Protein AF-0000000081335370 (afdb_homodimer)

InterPro domains:
  IPR022548 Domain of unknown function DUF2846 [PF11008] (16-97)

pLDDT: mean 95.02, std 6.57, range [63.12, 98.94]

Sequence (260 aa):
MQADVASYSLPKAAVADKGLVYVVRPSNVGMLVRFNVFLDDKEANSEMGYNRGNQYIYFFVTPGKHVISSKAENWADMPIDVKAGQVVYLKQEVEMGFAVARNSLKMLSDLEGRYLVKDASLGTIAKESKMQADVASYSLPKAAVADKGLVYVVRPSNVGMLVRFNVFLDDKEANSEMGYNRGNQYIYFFVTPGKHVISSKAENWADMPIDVKAGQVVYLKQEVEMGFAVARNSLKMLSDLEGRYLVKDASLGTIAKESK

Organism: NCBI:txid2813360

Secondary structure (DSSP, 8-state):
-HHHHTT---SS---TTSEEEEEEE---TTTT--EEEEESS-SGGGEEEEE-TTEEEEEEE-SEEEEEEEESSSEEEEEEEE-TT-EEEEEEEEEE----EEEEEEEE-HHHHHHHHHTSEE-EES-S--/-HHHHTT---SS---TTSEEEEEEE---TTTT--EEEEESS-SGGGEEEEE-TTEEEEEEE-SEEEEEEEESSSEEEEEEEE-TT-EEEEEEEEEE----EEEEEEEE-HHHHHHHHHTSEE-EES-S--

Solvent-accessible surface area (backbone atoms only — not comparable to full-atom values): 13621 Å² total; per-residue (Å²): 98,70,79,72,38,69,85,59,73,67,94,69,74,64,43,75,77,23,14,29,39,36,43,31,22,84,39,68,74,64,40,82,51,61,38,36,33,20,53,68,45,90,48,79,88,26,44,35,29,33,23,34,38,34,9,25,39,57,34,44,41,72,54,41,79,47,34,43,34,38,36,47,78,39,79,21,76,41,79,46,75,38,47,55,40,34,75,44,30,36,36,47,42,80,44,76,42,73,61,37,50,33,45,43,69,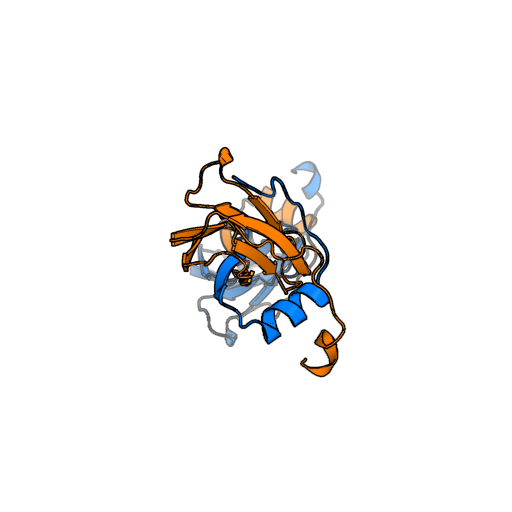41,84,43,52,71,70,60,31,51,41,54,53,70,75,31,43,80,37,48,63,69,35,51,60,128,99,67,80,74,37,69,84,60,72,66,96,68,74,64,43,74,79,23,14,28,38,37,43,31,22,83,39,67,74,63,40,81,50,60,37,36,32,20,52,68,46,91,48,80,87,26,44,34,29,32,23,34,37,33,10,24,38,57,34,44,40,73,53,42,79,47,35,43,33,38,36,46,78,38,79,20,76,40,79,47,75,38,46,54,40,34,76,45,30,34,35,47,42,80,42,76,41,72,59,38,49,34,44,42,68,41,85,43,53,70,71,59,30,51,41,53,53,69,77,30,42,81,36,47,66,70,36,51,60,128

Structure (mmCIF, N/CA/C/O backbone):
data_AF-0000000081335370-model_v1
#
loop_
_entity.id
_entity.type
_entity.pdbx_description
1 polymer 'DUF2846 domain-containing protein'
#
loop_
_atom_site.group_PDB
_atom_site.id
_atom_site.type_symbol
_atom_site.label_atom_id
_atom_site.label_alt_id
_atom_site.label_comp_id
_atom_site.label_asym_id
_atom_site.label_entity_id
_atom_site.label_seq_id
_atom_site.pdbx_PDB_ins_code
_atom_site.Cartn_x
_atom_site.Cartn_y
_atom_site.Cartn_z
_atom_site.occupancy
_atom_site.B_iso_or_equiv
_atom_site.auth_seq_id
_atom_site.auth_comp_id
_atom_site.auth_asym_id
_atom_site.auth_atom_id
_atom_site.pdbx_PDB_model_num
ATOM 1 N N . MET A 1 1 ? 17.281 29.859 -0.853 1 87.62 1 MET A N 1
ATOM 2 C CA . MET A 1 1 ? 16.172 29.969 0.089 1 87.62 1 MET A CA 1
ATOM 3 C C . MET A 1 1 ? 16.062 31.406 0.623 1 87.62 1 MET A C 1
ATOM 5 O O . MET A 1 1 ? 14.977 31.984 0.605 1 87.62 1 MET A O 1
ATOM 9 N N . GLN A 1 2 ? 17.297 31.875 1.039 1 88.19 2 GLN A N 1
ATOM 10 C CA . GLN A 1 2 ? 17.219 33.219 1.593 1 88.19 2 GLN A CA 1
ATOM 11 C C . GLN A 1 2 ? 16.734 34.219 0.547 1 88.19 2 GLN A C 1
ATOM 13 O O . GLN A 1 2 ? 15.844 35.031 0.823 1 88.19 2 GLN A O 1
ATOM 18 N N . ALA A 1 3 ? 17.266 34.125 -0.635 1 90.62 3 ALA A N 1
ATOM 19 C CA . ALA A 1 3 ? 16.859 35.031 -1.716 1 90.62 3 ALA A CA 1
ATOM 20 C C . ALA A 1 3 ? 15.398 34.812 -2.092 1 90.62 3 ALA A C 1
ATOM 22 O O . ALA A 1 3 ? 14.688 35.75 -2.451 1 90.62 3 ALA A O 1
ATOM 23 N N . ASP A 1 4 ? 14.938 33.531 -1.956 1 89.25 4 ASP A N 1
ATOM 24 C CA . ASP A 1 4 ? 13.586 33.156 -2.363 1 89.25 4 ASP A CA 1
ATOM 25 C C . ASP A 1 4 ? 12.547 33.75 -1.415 1 89.25 4 ASP A C 1
ATOM 27 O O . ASP A 1 4 ? 11.43 34.062 -1.831 1 89.25 4 ASP A O 1
ATOM 31 N N . VAL A 1 5 ? 12.984 33.969 -0.165 1 93.12 5 VAL A N 1
ATOM 32 C CA . VAL A 1 5 ? 11.945 34.344 0.79 1 93.12 5 VAL A CA 1
ATOM 33 C C . VAL A 1 5 ? 12.133 35.812 1.193 1 93.12 5 VAL A C 1
ATOM 35 O O . VAL A 1 5 ? 11.367 36.344 2.01 1 93.12 5 VAL A O 1
ATOM 38 N N . ALA A 1 6 ? 13.086 36.562 0.65 1 91.69 6 ALA A N 1
ATOM 39 C CA . ALA A 1 6 ? 13.414 37.938 1.052 1 91.69 6 ALA A CA 1
ATOM 40 C C . ALA A 1 6 ? 12.211 38.875 0.903 1 91.69 6 ALA A C 1
ATOM 42 O O . ALA A 1 6 ? 11.969 39.719 1.76 1 91.69 6 ALA A O 1
ATOM 43 N N . SER A 1 7 ? 11.469 38.719 -0.112 1 92.44 7 SER A N 1
ATOM 44 C CA . SER A 1 7 ? 10.32 39.594 -0.342 1 92.44 7 SER A CA 1
ATOM 45 C C . SER A 1 7 ? 9.008 38.844 -0.1 1 92.44 7 SER A C 1
ATOM 47 O O . SER A 1 7 ? 7.934 39.375 -0.411 1 92.44 7 SER A O 1
ATOM 49 N N . TYR A 1 8 ? 9.164 37.688 0.424 1 94.94 8 TYR A N 1
ATOM 50 C CA . TYR A 1 8 ? 7.969 36.875 0.621 1 94.94 8 TYR A CA 1
ATOM 51 C C . TYR A 1 8 ? 7.285 37.219 1.938 1 94.94 8 TYR A C 1
ATOM 53 O O . TYR A 1 8 ? 7.941 37.344 2.975 1 94.94 8 TYR A O 1
ATOM 61 N N . SER A 1 9 ? 5.914 37.5 1.851 1 95.44 9 SER A N 1
ATOM 62 C CA . SER A 1 9 ? 5.082 37.656 3.035 1 95.44 9 SER A CA 1
ATOM 63 C C . SER A 1 9 ? 4.188 36.469 3.268 1 95.44 9 SER A C 1
ATOM 65 O O . SER A 1 9 ? 3.539 35.969 2.338 1 95.44 9 SER A O 1
ATOM 67 N N . LEU A 1 10 ? 4.168 36.031 4.43 1 97.5 10 LEU A N 1
ATOM 68 C CA . LEU A 1 10 ? 3.316 34.906 4.766 1 97.5 10 LEU A CA 1
ATOM 69 C C . LEU A 1 10 ? 1.854 35.219 4.473 1 97.5 10 LEU A C 1
ATOM 71 O O . LEU A 1 10 ? 1.417 36.375 4.617 1 97.5 10 LEU A O 1
ATOM 75 N N . PRO A 1 11 ? 1.131 34.125 4.086 1 97.31 11 PRO A N 1
ATOM 76 C CA . PRO A 1 11 ? -0.29 34.344 3.811 1 97.31 11 PRO A CA 1
ATOM 77 C C . PRO A 1 11 ? -1.048 34.906 5.016 1 97.31 11 PRO A C 1
ATOM 79 O O . PRO A 1 11 ? -1.999 35.688 4.852 1 97.31 11 PRO A O 1
ATOM 82 N N . LYS A 1 12 ? -0.683 34.5 6.129 1 97.75 12 LYS A N 1
ATOM 83 C CA . LYS A 1 12 ? -1.19 35.031 7.391 1 97.75 12 LYS A CA 1
ATOM 84 C C . LYS A 1 12 ? -0.063 35.625 8.227 1 97.75 12 LYS A C 1
ATOM 86 O O . LYS A 1 12 ? 0.969 35 8.438 1 97.75 12 LYS A O 1
ATOM 91 N N . ALA A 1 13 ? -0.29 36.812 8.727 1 97.06 13 ALA A N 1
ATOM 92 C CA . ALA A 1 13 ? 0.734 37.5 9.5 1 97.06 13 ALA A CA 1
ATOM 93 C C . ALA A 1 13 ? 0.573 37.219 10.992 1 97.06 13 ALA A C 1
ATOM 95 O O . ALA A 1 13 ? -0.541 37 11.477 1 97.06 13 ALA A O 1
ATOM 96 N N . ALA A 1 14 ? 1.714 37.25 11.633 1 97.12 14 ALA A N 1
ATOM 97 C CA . ALA A 1 14 ? 1.681 37.156 13.086 1 97.12 14 ALA A CA 1
ATOM 98 C C . ALA A 1 14 ? 0.903 38.312 13.695 1 97.12 14 ALA A C 1
ATOM 100 O O . ALA A 1 14 ? 0.821 39.406 13.094 1 97.12 14 ALA A O 1
ATOM 101 N N . VAL A 1 15 ? 0.33 38.062 14.828 1 96.06 15 VAL A N 1
ATOM 102 C CA . VAL A 1 15 ? -0.321 39.125 15.594 1 96.06 15 VAL A CA 1
ATOM 103 C C . VAL A 1 15 ? 0.326 39.219 16.969 1 96.06 15 VAL A C 1
ATOM 105 O O . VAL A 1 15 ? 0.891 38.25 17.484 1 96.06 15 VAL A O 1
ATOM 108 N N . ALA A 1 16 ? 0.175 40.344 17.578 1 96.38 16 ALA A N 1
ATOM 109 C CA . ALA A 1 16 ? 0.978 40.688 18.75 1 96.38 16 ALA A CA 1
ATOM 110 C C . ALA A 1 16 ? 0.62 39.844 19.953 1 96.38 16 ALA A C 1
ATOM 112 O O . ALA A 1 16 ? 1.473 39.562 20.797 1 96.38 16 ALA A O 1
ATOM 113 N N . ASP A 1 17 ? -0.54 39.375 20.031 1 97.25 17 ASP A N 1
ATOM 114 C CA . ASP A 1 17 ? -0.974 38.812 21.297 1 97.25 17 ASP A CA 1
ATOM 115 C C . ASP A 1 17 ? -1.198 37.281 21.172 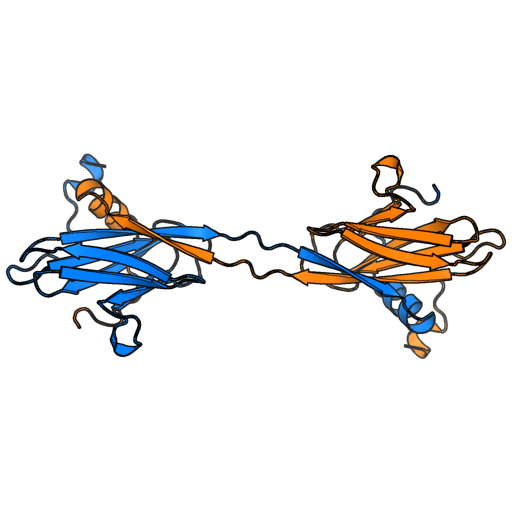1 97.25 17 ASP A C 1
ATOM 117 O O . ASP A 1 17 ? -1.712 36.656 22.094 1 97.25 17 ASP A O 1
ATOM 121 N N . LYS A 1 18 ? -0.776 36.75 20 1 98.31 18 LYS A N 1
ATOM 122 C CA . LYS A 1 18 ? -0.964 35.312 19.781 1 98.31 18 LYS A CA 1
ATOM 123 C C . LYS A 1 18 ? 0.26 34.719 19.109 1 98.31 18 LYS A C 1
ATOM 125 O O . LYS A 1 18 ? 1.068 35.406 18.5 1 98.31 18 LYS A O 1
ATOM 130 N N . GLY A 1 19 ? 0.394 33.406 19.328 1 98.56 19 GLY A N 1
ATOM 131 C CA . GLY A 1 19 ? 1.273 32.656 18.453 1 98.56 19 GLY A CA 1
ATOM 132 C C . GLY A 1 19 ? 0.618 32.219 17.156 1 98.56 19 GLY A C 1
ATOM 133 O O . GLY A 1 19 ? -0.604 32.094 17.094 1 98.56 19 GLY A O 1
ATOM 134 N N . LEU A 1 20 ? 1.401 32.094 16.156 1 98.81 20 LEU A N 1
ATOM 135 C CA . LEU A 1 20 ? 0.94 31.641 14.852 1 98.81 20 LEU A CA 1
ATOM 136 C C . LEU A 1 20 ? 1.675 30.375 14.422 1 98.81 20 LEU A C 1
ATOM 138 O O . LEU A 1 20 ? 2.906 30.344 14.438 1 98.81 20 LEU A O 1
ATOM 142 N N . VAL A 1 21 ? 0.913 29.297 14.125 1 98.88 21 VAL A N 1
ATOM 143 C CA . VAL A 1 21 ? 1.507 28.016 13.734 1 98.88 21 VAL A CA 1
ATOM 144 C C . VAL A 1 21 ? 1.203 27.734 12.258 1 98.88 21 VAL A C 1
ATOM 146 O O . VAL A 1 21 ? 0.047 27.797 11.836 1 98.88 21 VAL A O 1
ATOM 149 N N . TYR A 1 22 ? 2.178 27.516 11.508 1 98.94 22 TYR A N 1
ATOM 150 C CA . TYR A 1 22 ? 2.078 26.953 10.172 1 98.94 22 TYR A CA 1
ATOM 151 C C . TYR A 1 22 ? 2.443 25.469 10.18 1 98.94 22 TYR A C 1
ATOM 153 O O . TYR A 1 22 ? 3.477 25.078 10.734 1 98.94 22 TYR A O 1
ATOM 161 N N . VAL A 1 23 ? 1.617 24.641 9.625 1 98.94 23 VAL A N 1
ATOM 162 C CA . VAL A 1 23 ? 1.917 23.234 9.383 1 98.94 23 VAL A CA 1
ATOM 163 C C . VAL A 1 23 ? 1.95 22.953 7.883 1 98.94 23 VAL A C 1
ATOM 165 O O . VAL A 1 23 ? 0.955 23.172 7.188 1 98.94 23 VAL A O 1
ATOM 168 N N . VAL A 1 24 ? 3.096 22.531 7.402 1 98.75 24 VAL A N 1
ATOM 169 C CA . VAL A 1 24 ? 3.264 22.359 5.965 1 98.75 24 VAL A CA 1
ATOM 170 C C . VAL A 1 24 ? 3.598 20.891 5.664 1 98.75 24 VAL A C 1
ATOM 172 O O . VAL A 1 24 ? 4.348 20.266 6.406 1 98.75 24 VAL A O 1
ATOM 175 N N . ARG A 1 25 ? 3.08 20.297 4.66 1 97.88 25 ARG A N 1
ATOM 176 C CA . ARG A 1 25 ? 3.387 18.984 4.098 1 97.88 25 ARG A CA 1
ATOM 177 C C . ARG A 1 25 ? 4.016 19.109 2.715 1 97.88 25 ARG A C 1
ATOM 179 O O . ARG A 1 25 ? 3.314 19.094 1.702 1 97.88 25 ARG A O 1
ATOM 186 N N . PRO A 1 26 ? 5.301 19.125 2.74 1 95.88 26 PRO A N 1
ATOM 187 C CA . PRO A 1 26 ? 5.969 19.422 1.469 1 95.88 26 PRO A CA 1
ATOM 188 C C . PRO A 1 26 ? 6.281 18.156 0.669 1 95.88 26 PRO A C 1
ATOM 190 O O . PRO A 1 26 ? 7.445 17.891 0.366 1 95.88 26 PRO A O 1
ATOM 193 N N . SER A 1 27 ? 5.348 17.281 0.42 1 90.38 27 SER A N 1
ATOM 194 C CA . SER A 1 27 ? 5.586 16.062 -0.343 1 90.38 27 SER A CA 1
ATOM 195 C C . SER A 1 27 ? 4.41 15.742 -1.267 1 90.38 27 SER A C 1
ATOM 197 O O . SER A 1 27 ? 3.252 15.938 -0.892 1 90.38 27 SER A O 1
ATOM 199 N N . ASN A 1 28 ? 4.77 15.227 -2.395 1 87.88 28 ASN A N 1
ATOM 200 C CA . ASN A 1 28 ? 3.74 14.781 -3.332 1 87.88 28 ASN A CA 1
ATOM 201 C C . ASN A 1 28 ? 3.373 13.32 -3.107 1 87.88 28 ASN A C 1
ATOM 203 O O . ASN A 1 28 ? 2.424 12.812 -3.709 1 87.88 28 ASN A O 1
ATOM 207 N N . VAL A 1 29 ? 4.16 12.688 -2.316 1 81.06 29 VAL A N 1
ATOM 208 C CA . VAL A 1 29 ? 3.848 11.289 -2.025 1 81.06 29 VAL A CA 1
ATOM 209 C C . VAL A 1 29 ? 2.494 11.203 -1.324 1 81.06 29 VAL A C 1
ATOM 211 O O . VAL A 1 29 ? 2.242 11.914 -0.35 1 81.06 29 VAL A O 1
ATOM 214 N N . GLY A 1 30 ? 1.635 10.273 -1.901 1 81.81 30 GLY A N 1
ATOM 215 C CA . GLY A 1 30 ? 0.298 10.18 -1.336 1 81.81 30 GLY A CA 1
ATOM 216 C C . GLY A 1 30 ? -0.481 11.477 -1.421 1 81.81 30 GLY A C 1
ATOM 217 O O . GLY A 1 30 ? -1.144 11.875 -0.46 1 81.81 30 GLY A O 1
ATOM 218 N N . MET A 1 31 ? -0.48 12.117 -2.426 1 86.88 31 MET A N 1
ATOM 219 C CA . MET A 1 31 ? -0.976 13.469 -2.676 1 86.88 31 MET A CA 1
ATOM 220 C C . MET A 1 31 ? -2.41 13.625 -2.184 1 86.88 31 MET A C 1
ATOM 222 O O . MET A 1 31 ? -2.785 14.68 -1.667 1 86.88 31 MET A O 1
ATOM 226 N N . LEU A 1 32 ? -3.119 12.641 -2.188 1 86.94 32 LEU A N 1
ATOM 227 C CA . LEU A 1 32 ? -4.539 12.766 -1.881 1 86.94 32 LEU A CA 1
ATOM 228 C C . LEU A 1 32 ? -4.816 12.398 -0.427 1 86.94 32 LEU A C 1
ATOM 230 O O . LEU A 1 32 ? -5.914 12.633 0.079 1 86.94 32 LEU A O 1
ATOM 234 N N . VAL A 1 33 ? -3.885 11.766 0.179 1 88.12 33 VAL A N 1
ATOM 235 C CA . VAL A 1 33 ? -4.062 11.352 1.566 1 88.12 33 VAL A CA 1
ATOM 236 C C . VAL A 1 33 ? -4.074 12.578 2.475 1 88.12 33 VAL A C 1
ATOM 238 O O . VAL A 1 33 ? -3.205 13.445 2.369 1 88.12 33 VAL A O 1
ATOM 241 N N . ARG A 1 34 ? -5.02 12.742 3.367 1 95.5 34 ARG A N 1
ATOM 242 C CA . ARG A 1 34 ? -5.117 13.844 4.316 1 95.5 34 ARG A CA 1
ATOM 243 C C . ARG A 1 34 ? -4.297 13.562 5.57 1 95.5 34 ARG A C 1
ATOM 245 O O . ARG A 1 34 ? -4.332 12.453 6.105 1 95.5 34 ARG A O 1
ATOM 252 N N . PHE A 1 35 ? -3.568 14.461 5.906 1 97.19 35 PHE A N 1
ATOM 253 C CA . PHE A 1 35 ? -3.033 14.5 7.266 1 97.19 35 PHE A CA 1
ATOM 254 C C . PHE A 1 35 ? -3.736 15.57 8.094 1 97.19 35 PHE A C 1
ATOM 256 O O . PHE A 1 35 ? -3.539 16.766 7.871 1 97.19 35 PHE A O 1
ATOM 263 N N . ASN A 1 36 ? -4.555 15.172 9.086 1 98.56 36 ASN A N 1
ATOM 264 C CA . ASN A 1 36 ? -5.32 16.094 9.922 1 98.56 36 ASN A CA 1
ATOM 265 C C . ASN A 1 36 ? -4.477 16.641 11.062 1 98.56 36 ASN A C 1
ATOM 267 O O . ASN A 1 36 ? -3.668 15.922 11.656 1 98.56 36 ASN A O 1
ATOM 271 N N . VAL A 1 37 ? -4.742 17.891 11.391 1 98.88 37 VAL A N 1
ATOM 272 C CA . VAL A 1 37 ? -3.969 18.562 12.43 1 98.88 37 VAL A CA 1
ATOM 273 C C . VAL A 1 37 ? -4.883 18.938 13.594 1 98.88 37 VAL A C 1
ATOM 275 O O . VAL A 1 37 ? -5.941 19.531 13.391 1 98.88 37 VAL A O 1
ATOM 278 N N . PHE A 1 38 ? -4.457 18.609 14.789 1 98.81 38 PHE A N 1
ATOM 279 C CA . PHE A 1 38 ? -5.207 18.875 16.016 1 98.81 38 PHE A CA 1
ATOM 280 C C . PHE A 1 38 ? -4.375 19.688 17 1 98.81 38 PHE A C 1
ATOM 282 O O . PHE A 1 38 ? -3.148 19.562 17.031 1 98.81 38 PHE A O 1
ATOM 289 N N . LEU A 1 39 ? -5.023 20.469 17.797 1 98.81 39 LEU A N 1
ATOM 290 C CA . LEU A 1 39 ? -4.379 21.312 18.797 1 98.81 39 LEU A CA 1
ATOM 291 C C . LEU A 1 39 ? -4.715 20.844 20.219 1 98.81 39 LEU A C 1
ATOM 293 O O . LEU A 1 39 ? -5.887 20.797 20.594 1 98.81 39 LEU A O 1
ATOM 297 N N . ASP A 1 40 ? -3.74 20.453 20.953 1 98.62 40 ASP A N 1
ATOM 298 C CA . ASP A 1 40 ? -3.727 20.188 22.375 1 98.62 40 ASP A CA 1
ATOM 299 C C . ASP A 1 40 ? -4.387 18.844 22.703 1 98.62 40 ASP A C 1
ATOM 301 O O . ASP A 1 40 ? -4.039 18.188 23.688 1 98.62 40 ASP A O 1
ATOM 305 N N . ASP A 1 41 ? -5.355 18.438 21.969 1 97.44 41 ASP A N 1
ATOM 306 C CA . ASP A 1 41 ? -5.91 17.109 22.125 1 97.44 41 ASP A CA 1
ATOM 307 C C . ASP A 1 41 ? -6.359 16.531 20.781 1 97.44 41 ASP A C 1
ATOM 309 O O . ASP A 1 41 ? -6.164 17.172 19.734 1 97.44 41 ASP A O 1
ATOM 313 N N . LYS A 1 42 ? -6.883 15.336 20.734 1 97.12 42 LYS A N 1
ATOM 314 C CA . LYS A 1 42 ? -7.148 14.602 19.5 1 97.12 42 LYS A CA 1
ATOM 315 C C . LYS A 1 42 ? -8.648 14.445 19.266 1 97.12 42 LYS A C 1
ATOM 317 O O . LYS A 1 42 ? -9.078 13.531 18.547 1 97.12 42 LYS A O 1
ATOM 322 N N . GLU A 1 43 ? -9.391 15.391 19.906 1 97.31 43 GLU A N 1
ATOM 323 C CA . GLU A 1 43 ? -10.844 15.383 19.734 1 97.31 43 GLU A CA 1
ATOM 324 C C . GLU A 1 43 ? -11.258 16.125 18.469 1 97.31 43 GLU A C 1
ATOM 326 O O . GLU A 1 43 ? -10.547 17 18 1 97.31 43 GLU A O 1
ATOM 331 N N . ALA A 1 44 ? -12.477 15.805 18 1 95.5 44 ALA A N 1
ATOM 332 C CA . ALA A 1 44 ? -12.969 16.391 16.75 1 95.5 44 ALA A CA 1
ATOM 333 C C . ALA A 1 44 ? -13 17.922 16.844 1 95.5 44 ALA A C 1
ATOM 335 O O . ALA A 1 44 ? -12.641 18.609 15.891 1 95.5 44 ALA A O 1
ATOM 336 N N . ASN A 1 45 ? -13.305 18.391 17.984 1 96.62 45 ASN A N 1
ATOM 337 C CA . ASN A 1 45 ? -13.43 19.828 18.172 1 96.62 45 ASN A CA 1
ATOM 338 C C . ASN A 1 45 ? -12.062 20.5 18.281 1 96.62 45 ASN A C 1
ATOM 340 O O . ASN A 1 45 ? -11.977 21.734 18.312 1 96.62 45 ASN A O 1
ATOM 344 N N . SER A 1 46 ? -11.039 19.703 18.234 1 98.25 46 SER A N 1
ATOM 345 C CA . SER A 1 46 ? -9.688 20.25 18.328 1 98.25 46 SER A CA 1
ATOM 346 C C . SER A 1 46 ? -8.984 20.188 16.969 1 98.25 46 SER A C 1
ATOM 348 O O . SER A 1 46 ? -7.805 20.547 16.875 1 98.25 46 SER A O 1
ATOM 350 N N . GLU A 1 47 ? -9.727 19.781 15.977 1 98.56 47 GLU A N 1
ATOM 351 C CA . GLU A 1 47 ? -9.141 19.766 14.641 1 98.56 47 GLU A CA 1
ATOM 352 C C . GLU A 1 47 ? -9.023 21.188 14.07 1 98.56 47 GLU A C 1
ATOM 354 O O . GLU A 1 47 ? -9.992 21.953 14.086 1 98.56 47 GLU A O 1
ATOM 359 N N . MET A 1 48 ? -7.855 21.5 13.594 1 98.88 48 MET A N 1
ATOM 360 C CA . MET A 1 48 ? -7.586 22.828 13.039 1 98.88 48 MET A CA 1
ATOM 361 C C . MET A 1 48 ? -7.676 22.812 11.523 1 98.88 48 MET A C 1
ATOM 363 O O . MET A 1 48 ? -7.801 23.859 10.891 1 98.88 48 MET A O 1
ATOM 367 N N . GLY A 1 49 ? -7.559 21.594 10.898 1 98.81 49 GLY A N 1
ATOM 368 C CA . GLY A 1 49 ? -7.578 21.438 9.453 1 98.81 49 GLY A CA 1
ATOM 369 C C . GLY A 1 49 ? -6.793 20.219 8.977 1 98.81 49 GLY A C 1
ATOM 370 O O . GLY A 1 49 ? -6.535 19.297 9.758 1 98.81 49 GLY A O 1
ATOM 371 N N . TYR A 1 50 ? -6.531 20.203 7.668 1 98.62 50 TYR A N 1
ATOM 372 C CA . TYR A 1 50 ? -5.723 19.109 7.133 1 98.62 50 TYR A CA 1
ATOM 373 C C . TYR A 1 50 ? -4.965 19.562 5.891 1 98.62 50 TYR A C 1
ATOM 375 O O . TYR A 1 50 ? -5.324 20.547 5.258 1 98.62 50 TYR A O 1
ATOM 383 N N . ASN A 1 51 ? -3.879 18.875 5.684 1 98.25 51 ASN A N 1
ATOM 384 C CA . ASN A 1 51 ? -3.088 19.031 4.469 1 98.25 51 ASN A CA 1
ATOM 385 C C . ASN A 1 51 ? -3.145 17.781 3.598 1 98.25 51 ASN A C 1
ATOM 387 O O . ASN A 1 51 ? -3.131 16.656 4.113 1 98.25 51 ASN A O 1
ATOM 391 N N . ARG A 1 52 ? -3.32 18.016 2.285 1 96 52 ARG A N 1
ATOM 392 C CA . ARG A 1 52 ? -2.908 17.031 1.285 1 96 52 ARG A CA 1
ATOM 393 C C . ARG A 1 52 ? -1.495 17.328 0.789 1 96 52 ARG A C 1
ATOM 395 O O . ARG A 1 52 ? -0.766 18.109 1.396 1 96 52 ARG A O 1
ATOM 402 N N . GLY A 1 53 ? -1.054 16.531 -0.186 1 94.31 53 GLY A N 1
ATOM 403 C CA . GLY A 1 53 ? 0.299 16.75 -0.678 1 94.31 53 GLY A CA 1
ATOM 404 C C . GLY A 1 53 ? 0.561 18.172 -1.114 1 94.31 53 GLY A C 1
ATOM 405 O O . GLY A 1 53 ? -0.264 18.781 -1.801 1 94.31 53 GLY A O 1
ATOM 406 N N . ASN A 1 54 ? 1.654 18.766 -0.605 1 97.19 54 ASN A N 1
ATOM 407 C CA . ASN A 1 54 ? 2.16 20.094 -0.954 1 97.19 54 ASN A CA 1
ATOM 408 C C . ASN A 1 54 ? 1.187 21.188 -0.541 1 97.19 54 ASN A C 1
ATOM 410 O O . ASN A 1 54 ? 0.962 22.141 -1.293 1 97.19 54 ASN A O 1
ATOM 414 N N . GLN A 1 55 ? 0.589 21.047 0.555 1 98.44 55 GLN A N 1
ATOM 415 C CA . GLN A 1 55 ? -0.3 22.047 1.126 1 98.44 55 GLN A CA 1
ATOM 416 C C . GLN A 1 55 ? 0.177 22.484 2.51 1 98.44 55 GLN A C 1
ATOM 418 O O . GLN A 1 55 ? 1.069 21.859 3.088 1 98.44 55 GLN A O 1
ATOM 423 N N . TYR A 1 56 ? -0.355 23.594 3.035 1 98.81 56 TYR A N 1
ATOM 424 C CA . TYR A 1 56 ? -0.151 24.062 4.398 1 98.81 56 TYR A CA 1
ATOM 425 C C . TYR A 1 56 ? -1.452 24.578 5 1 98.81 56 TYR A C 1
ATOM 427 O O . TYR A 1 56 ? -2.359 25 4.27 1 98.81 56 TYR A O 1
ATOM 435 N N . ILE A 1 57 ? -1.506 24.547 6.27 1 98.94 57 ILE A N 1
ATOM 436 C CA . ILE A 1 57 ? -2.523 25.281 7.004 1 98.94 57 ILE A CA 1
ATOM 437 C C . ILE A 1 57 ? -1.857 26.156 8.062 1 98.94 57 ILE A C 1
ATOM 439 O O . ILE A 1 57 ? -0.663 26.016 8.336 1 98.94 57 ILE A O 1
ATOM 443 N N . TYR A 1 58 ? -2.645 27.078 8.617 1 98.94 58 TYR A N 1
ATOM 444 C CA . TYR A 1 58 ? -2.184 27.906 9.727 1 98.94 58 TYR A CA 1
ATOM 445 C C . TYR A 1 58 ? -3.293 28.109 10.75 1 98.94 58 TYR A C 1
ATOM 447 O O . TYR A 1 58 ? -4.477 27.969 10.438 1 98.94 58 TYR A O 1
ATOM 455 N N . PHE A 1 59 ? -2.916 28.391 11.992 1 98.88 59 PHE A N 1
ATOM 456 C CA . PHE A 1 59 ? -3.857 28.75 13.047 1 98.88 59 PHE A CA 1
ATOM 457 C C . PHE A 1 59 ? -3.146 29.484 14.18 1 98.88 59 PHE A C 1
ATOM 459 O O . PHE A 1 59 ? -1.928 29.375 14.328 1 98.88 59 PHE A O 1
ATOM 466 N N . PHE A 1 60 ? -3.889 30.219 14.914 1 98.75 60 PHE A N 1
ATOM 467 C CA . PHE A 1 60 ? -3.375 30.969 16.047 1 98.75 60 PHE A CA 1
ATOM 468 C C . PHE A 1 60 ? -3.492 30.156 17.328 1 98.75 60 PHE A C 1
ATOM 470 O O . PHE A 1 60 ? -4.414 29.344 17.484 1 98.75 60 PHE A O 1
ATOM 477 N N . VAL A 1 61 ? -2.615 30.359 18.203 1 98.69 61 VAL A N 1
ATOM 478 C CA . VAL A 1 61 ? -2.672 29.766 19.531 1 98.69 61 VAL A CA 1
ATOM 479 C C . VAL A 1 61 ? -2.396 30.828 20.594 1 98.69 61 VAL A C 1
ATOM 481 O O . VAL A 1 61 ? -1.763 31.844 20.312 1 98.69 61 VAL A O 1
ATOM 484 N N . THR A 1 62 ? -2.939 30.578 21.797 1 98.38 62 THR A N 1
ATOM 485 C CA . THR A 1 62 ? -2.533 31.391 22.938 1 98.38 62 THR A CA 1
ATOM 486 C C . THR A 1 62 ? -1.056 31.188 23.25 1 98.38 62 THR A C 1
ATOM 488 O O . THR A 1 62 ? -0.527 30.078 23.078 1 98.38 62 THR A O 1
ATOM 491 N N . PRO A 1 63 ? -0.442 32.219 23.703 1 98.5 63 PRO A N 1
ATOM 492 C CA . PRO A 1 63 ? 0.954 32.031 24.109 1 98.5 63 PRO A CA 1
ATOM 493 C C . PRO A 1 63 ? 1.111 30.984 25.203 1 98.5 63 PRO A C 1
ATOM 495 O O . PRO A 1 63 ? 0.27 30.906 26.109 1 98.5 63 PRO A O 1
ATOM 498 N N . GLY A 1 64 ? 2.199 30.25 25.078 1 98.38 64 GLY A N 1
ATOM 499 C CA . GLY A 1 64 ? 2.443 29.219 26.078 1 98.38 64 GLY A CA 1
ATOM 500 C C . GLY A 1 64 ? 2.607 27.844 25.484 1 98.38 64 GLY A C 1
ATOM 501 O O . GLY A 1 64 ? 2.924 27.703 24.297 1 98.38 64 GLY A O 1
ATOM 502 N N . LYS A 1 65 ? 2.471 26.781 26.297 1 98.69 65 LYS A N 1
ATOM 503 C CA . LYS A 1 65 ? 2.715 25.406 25.906 1 98.69 65 LYS A CA 1
ATOM 504 C C . LYS A 1 65 ? 1.49 24.797 25.219 1 98.69 65 LYS A C 1
ATOM 506 O O . LYS A 1 65 ? 0.36 25 25.672 1 98.69 65 LYS A O 1
ATOM 511 N N . HIS A 1 66 ? 1.717 24.125 24.141 1 98.75 66 HIS A N 1
ATOM 512 C CA . HIS A 1 66 ? 0.704 23.391 23.375 1 98.75 66 HIS A CA 1
ATOM 513 C C . HIS A 1 66 ? 1.264 22.094 22.828 1 98.75 66 HIS A C 1
ATOM 515 O O . HIS A 1 66 ? 2.475 21.859 22.859 1 98.75 66 HIS A O 1
ATOM 521 N N . VAL A 1 67 ? 0.395 21.203 22.391 1 98.75 67 VAL A N 1
ATOM 522 C CA . VAL A 1 67 ? 0.762 20.031 21.609 1 98.75 67 VAL A CA 1
ATOM 523 C C . VAL A 1 67 ? 0.023 20.062 20.266 1 98.75 67 VAL A C 1
ATOM 525 O O . VAL A 1 67 ? -1.203 20.188 20.234 1 98.75 67 VAL A O 1
ATOM 528 N N . ILE A 1 68 ? 0.783 20 19.172 1 98.88 68 ILE A N 1
ATOM 529 C CA . ILE A 1 68 ? 0.216 19.828 17.828 1 98.88 68 ILE A CA 1
ATOM 530 C C . ILE A 1 68 ? 0.227 18.344 17.469 1 98.88 68 ILE A C 1
ATOM 532 O O . ILE A 1 68 ? 1.255 17.672 17.594 1 98.88 68 ILE A O 1
ATOM 536 N N . SER A 1 69 ? -0.891 17.828 17.125 1 98.75 69 SER A N 1
ATOM 537 C CA . SER A 1 69 ? -0.987 16.422 16.703 1 98.75 69 SER A CA 1
ATOM 538 C C . SER A 1 69 ? -1.379 16.312 15.234 1 98.75 69 SER A C 1
ATOM 540 O O . SER A 1 69 ? -2.264 17.047 14.766 1 98.75 69 SER A O 1
ATOM 542 N N . SER A 1 70 ? -0.647 15.516 14.508 1 98.56 70 SER A N 1
ATOM 543 C CA . SER A 1 70 ? -0.932 15.203 13.109 1 98.56 70 SER A CA 1
ATOM 544 C C . SER A 1 70 ? -1.4 13.766 12.953 1 98.56 70 SER A C 1
ATOM 546 O O . SER A 1 70 ? -0.754 12.836 13.445 1 98.56 70 SER A O 1
ATOM 548 N N . LYS A 1 71 ? -2.533 13.602 12.258 1 97.38 71 LYS A N 1
ATOM 549 C CA . LYS A 1 71 ? -3.129 12.281 12.125 1 97.38 71 LYS A CA 1
ATOM 550 C C . LYS A 1 71 ? -3.008 11.766 10.695 1 97.38 71 LYS A C 1
ATOM 552 O O . LYS A 1 71 ? -3.443 12.43 9.75 1 97.38 71 LYS A O 1
ATOM 557 N N . ALA A 1 72 ? -2.35 10.625 10.453 1 92.56 72 ALA A N 1
ATOM 558 C CA . ALA A 1 72 ? -2.398 9.719 9.312 1 92.56 72 ALA A CA 1
ATOM 559 C C . ALA A 1 72 ? -2.844 8.32 9.734 1 92.56 72 ALA A C 1
ATOM 561 O O . ALA A 1 72 ? -3.889 8.164 10.375 1 92.56 72 ALA A O 1
ATOM 562 N N . GLU A 1 73 ? -2.207 7.254 9.352 1 87.12 73 GLU A N 1
ATOM 563 C CA . GLU A 1 73 ? -2.461 5.945 9.953 1 87.12 73 GLU A CA 1
ATOM 564 C C . GLU A 1 73 ? -2.047 5.922 11.422 1 87.12 73 GLU A C 1
ATOM 566 O O . GLU A 1 73 ? -2.664 5.23 12.234 1 87.12 73 GLU A O 1
ATOM 571 N N . ASN A 1 74 ? -0.989 6.75 11.656 1 91 74 ASN A N 1
ATOM 572 C CA . ASN A 1 74 ? -0.498 6.953 13.016 1 91 74 ASN A CA 1
ATOM 573 C C . ASN A 1 74 ? -0.735 8.383 13.484 1 91 74 ASN A C 1
ATOM 575 O O . ASN A 1 74 ? -1.152 9.242 12.703 1 91 74 ASN A O 1
ATOM 579 N N . TRP A 1 75 ? -0.577 8.602 14.844 1 95 75 TRP A N 1
ATOM 580 C CA . TRP A 1 75 ? -0.503 9.953 15.398 1 95 75 TRP A CA 1
ATOM 581 C C . TRP A 1 75 ? 0.948 10.391 15.57 1 95 75 TRP A C 1
ATOM 583 O O . TRP A 1 75 ? 1.787 9.617 16.031 1 95 75 TRP A O 1
ATOM 593 N N . ALA A 1 76 ? 1.227 11.555 15.117 1 96.88 76 ALA A N 1
ATOM 594 C CA . ALA A 1 76 ? 2.486 12.219 15.445 1 96.88 76 ALA A CA 1
ATOM 595 C C . ALA A 1 76 ? 2.246 13.461 16.297 1 96.88 76 ALA A C 1
ATOM 597 O O . ALA A 1 76 ? 1.419 14.312 15.953 1 96.88 76 ALA A O 1
ATOM 598 N N . ASP A 1 77 ? 2.977 13.555 17.391 1 98.5 77 ASP A N 1
ATOM 599 C CA . ASP A 1 77 ? 2.812 14.68 18.312 1 98.5 77 ASP A CA 1
ATOM 600 C C . ASP A 1 77 ? 4.07 15.547 18.344 1 98.5 77 ASP A C 1
ATOM 602 O O . ASP A 1 77 ? 5.188 15.031 18.312 1 98.5 77 ASP A O 1
ATOM 606 N N . MET A 1 78 ? 3.811 16.859 18.484 1 98.56 78 MET A N 1
ATOM 607 C CA . MET A 1 78 ? 4.875 17.859 18.594 1 98.56 78 MET A CA 1
ATOM 608 C C . MET A 1 78 ? 4.555 18.859 19.688 1 98.56 78 MET A C 1
ATOM 610 O O . MET A 1 78 ? 3.711 19.75 19.5 1 98.56 78 MET A O 1
ATOM 614 N N . PRO A 1 79 ? 5.238 18.672 20.875 1 98.62 79 PRO A N 1
ATOM 615 C CA . PRO A 1 79 ? 5.121 19.75 21.844 1 98.62 79 PRO A CA 1
ATOM 616 C C . PRO A 1 79 ? 5.805 21.047 21.375 1 98.62 79 PRO A C 1
ATOM 618 O O . PRO A 1 79 ? 6.906 20.984 20.828 1 98.62 79 PRO A O 1
ATOM 621 N N . ILE A 1 80 ? 5.086 22.156 21.641 1 98.44 80 ILE A N 1
ATOM 622 C CA . ILE A 1 80 ? 5.672 23.453 21.312 1 98.44 80 ILE A CA 1
ATOM 623 C C . ILE A 1 80 ? 5.465 24.406 22.484 1 98.44 80 ILE A C 1
ATOM 625 O O . ILE A 1 80 ? 4.602 24.188 23.344 1 98.44 80 ILE A O 1
ATOM 629 N N . ASP A 1 81 ? 6.301 25.344 22.547 1 98.56 81 ASP A N 1
ATOM 630 C CA . ASP A 1 81 ? 6.199 26.5 23.422 1 98.56 81 ASP A CA 1
ATO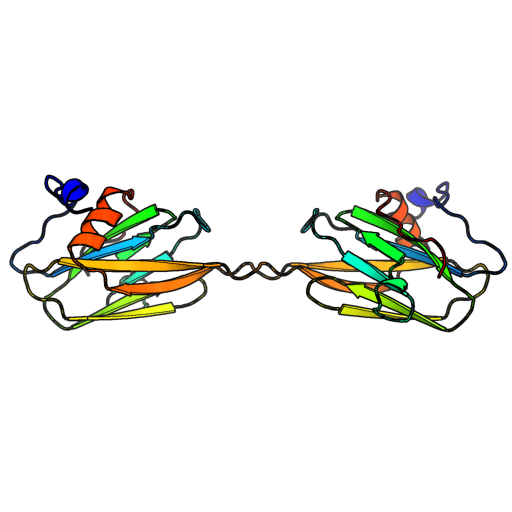M 631 C C . ASP A 1 81 ? 6.316 27.812 22.641 1 98.56 81 ASP A C 1
ATOM 633 O O . ASP A 1 81 ? 7.395 28.156 22.156 1 98.56 81 ASP A O 1
ATOM 637 N N . VAL A 1 82 ? 5.133 28.484 22.547 1 98.31 82 VAL A N 1
ATOM 638 C CA . VAL A 1 82 ? 5.07 29.578 21.594 1 98.31 82 VAL A CA 1
ATOM 639 C C . VAL A 1 82 ? 4.871 30.891 22.328 1 98.31 82 VAL A C 1
ATOM 641 O O . VAL A 1 82 ? 4.062 30.984 23.25 1 98.31 82 VAL A O 1
ATOM 644 N N . LYS A 1 83 ? 5.582 31.922 21.953 1 98.19 83 LYS A N 1
ATOM 645 C CA . LYS A 1 83 ? 5.441 33.25 22.5 1 98.19 83 LYS A CA 1
ATOM 646 C C . LYS A 1 83 ? 4.465 34.094 21.672 1 98.19 83 LYS A C 1
ATOM 648 O O . LYS A 1 83 ? 4.184 33.781 20.516 1 98.19 83 LYS A O 1
ATOM 653 N N . ALA A 1 84 ? 3.955 35.156 22.391 1 98.06 84 ALA A N 1
ATOM 654 C CA . ALA A 1 84 ? 3.152 36.125 21.641 1 98.06 84 ALA A CA 1
ATOM 655 C C . ALA A 1 84 ? 3.939 36.719 20.469 1 98.06 84 ALA A C 1
ATOM 657 O O . ALA A 1 84 ? 5.121 37.031 20.609 1 98.06 84 ALA A O 1
ATOM 658 N N . GLY A 1 85 ? 3.27 36.75 19.328 1 98.06 85 GLY A N 1
ATOM 659 C CA . GLY A 1 85 ? 3.869 37.344 18.156 1 98.06 85 GLY A CA 1
ATOM 660 C C . GLY A 1 85 ? 4.766 36.406 17.375 1 98.06 85 GLY A C 1
ATOM 661 O O . GLY A 1 85 ? 5.25 36.75 16.297 1 98.06 85 GLY A O 1
ATOM 662 N N . GLN A 1 86 ? 5.004 35.219 17.906 1 98.19 86 GLN A N 1
ATOM 663 C CA . GLN A 1 86 ? 5.934 34.281 17.297 1 98.19 86 GLN A CA 1
ATOM 664 C C . GLN A 1 86 ? 5.234 33.406 16.234 1 98.19 86 GLN A C 1
ATOM 666 O O . GLN A 1 86 ? 4.074 33.031 16.406 1 98.19 86 GLN A O 1
ATOM 671 N N . VAL A 1 87 ? 5.965 33.125 15.188 1 98.56 87 VAL A N 1
ATOM 672 C CA . VAL A 1 87 ? 5.516 32.156 14.195 1 98.56 87 VAL A CA 1
ATOM 673 C C . VAL A 1 87 ? 6.293 30.859 14.344 1 98.56 87 VAL A C 1
ATOM 675 O O . VAL A 1 87 ? 7.523 30.875 14.461 1 98.56 87 VAL A O 1
ATOM 678 N N . VAL A 1 88 ? 5.598 29.766 14.391 1 98.75 88 VAL A N 1
ATOM 679 C CA . VAL A 1 88 ? 6.18 28.422 14.445 1 98.75 88 VAL A CA 1
ATOM 680 C C . VAL A 1 88 ? 5.852 27.672 13.164 1 98.75 88 VAL A C 1
ATOM 682 O O . VAL A 1 88 ? 4.73 27.75 12.656 1 98.75 88 VAL A O 1
ATOM 685 N N . TYR A 1 89 ? 6.875 27.016 12.656 1 98.88 89 TYR A N 1
ATOM 686 C CA . TYR A 1 89 ? 6.703 26.203 11.453 1 98.88 89 TYR A CA 1
ATOM 687 C C . TYR A 1 89 ? 6.938 24.734 11.742 1 98.88 89 TYR A C 1
ATOM 689 O O . TYR A 1 89 ? 7.973 24.359 12.297 1 98.88 89 TYR A O 1
ATOM 697 N N . LEU A 1 90 ? 5.953 23.906 11.367 1 98.88 90 LEU A N 1
ATOM 698 C CA . LEU A 1 90 ? 6.066 22.453 11.5 1 98.88 90 LEU A CA 1
ATOM 699 C C . LEU A 1 90 ? 5.945 21.781 10.141 1 98.88 90 LEU A C 1
ATOM 701 O O . LEU A 1 90 ? 5.117 22.172 9.312 1 98.88 90 LEU A O 1
ATOM 705 N N . LYS A 1 91 ? 6.762 20.766 9.969 1 98.69 91 LYS A N 1
ATOM 706 C CA . LYS A 1 91 ? 6.734 19.969 8.75 1 98.69 91 LYS A CA 1
ATOM 707 C C . LYS A 1 91 ? 6.094 18.609 9.008 1 98.69 91 LYS A C 1
ATOM 709 O O . LYS A 1 91 ? 6.496 17.891 9.922 1 98.69 91 LYS A O 1
ATOM 714 N N . GLN A 1 92 ? 5.07 18.281 8.211 1 97.88 92 GLN A N 1
ATOM 715 C CA . GLN A 1 92 ? 4.578 16.906 8.148 1 97.88 92 GLN A CA 1
ATOM 716 C C . GLN A 1 92 ? 5.387 16.078 7.164 1 97.88 92 GLN A C 1
ATOM 718 O O . GLN A 1 92 ? 5.414 16.375 5.969 1 97.88 92 GLN A O 1
ATOM 723 N N . GLU A 1 93 ? 5.934 14.992 7.684 1 95.25 93 GLU A N 1
ATOM 724 C CA . GLU A 1 93 ? 6.668 14.047 6.848 1 95.25 93 GLU A CA 1
ATOM 725 C C . GLU A 1 93 ? 5.863 12.773 6.613 1 95.25 93 GLU A C 1
ATOM 727 O O . GLU A 1 93 ? 5.289 12.219 7.551 1 95.25 93 GLU A O 1
ATOM 732 N N . VAL A 1 94 ? 5.828 12.414 5.305 1 90.12 94 VAL A N 1
ATOM 733 C CA . VAL A 1 94 ? 5.07 11.227 4.922 1 90.12 94 VAL A CA 1
ATOM 734 C C . VAL A 1 94 ? 6.008 10.023 4.82 1 90.12 94 VAL A C 1
ATOM 736 O O . VAL A 1 94 ? 7.102 10.133 4.254 1 90.12 94 VAL A O 1
ATOM 739 N N . GLU A 1 95 ? 5.641 8.992 5.461 1 84.06 95 GLU A N 1
ATOM 740 C CA . GLU A 1 95 ? 6.246 7.676 5.293 1 84.06 95 GLU A CA 1
ATOM 741 C C . GLU A 1 95 ? 5.254 6.684 4.691 1 84.06 95 GLU A C 1
ATOM 743 O O . GLU A 1 95 ? 4.199 6.422 5.273 1 84.06 95 GLU A O 1
ATOM 748 N N . MET A 1 96 ? 5.473 6.379 3.406 1 77.44 96 MET A N 1
ATOM 749 C CA . MET A 1 96 ? 4.574 5.414 2.779 1 77.44 96 MET A CA 1
ATOM 750 C C . MET A 1 96 ? 4.969 3.988 3.148 1 77.44 96 MET A C 1
ATOM 752 O O . MET A 1 96 ? 6.148 3.641 3.135 1 77.44 96 MET A O 1
ATOM 756 N N . GLY A 1 97 ? 3.994 3.426 3.879 1 69.44 97 GLY A N 1
ATOM 757 C CA . GLY A 1 97 ? 4.211 2.004 4.09 1 69.44 97 GLY A CA 1
ATOM 758 C C . GLY A 1 97 ? 3.99 1.174 2.84 1 69.44 97 GLY A C 1
ATOM 759 O O . GLY A 1 97 ? 3.299 1.606 1.916 1 69.44 97 GLY A O 1
ATOM 760 N N . PHE A 1 98 ? 4.863 0.229 2.584 1 63.12 98 PHE A N 1
ATOM 761 C CA . PHE A 1 98 ? 4.867 -0.621 1.399 1 63.12 98 PHE A CA 1
ATOM 762 C C . PHE A 1 98 ? 3.58 -1.433 1.312 1 63.12 98 PHE A C 1
ATOM 764 O O . PHE A 1 98 ? 3.094 -1.944 2.322 1 63.12 98 PHE A O 1
ATOM 771 N N . ALA A 1 99 ? 2.717 -0.958 0.193 1 67.62 99 ALA A N 1
ATOM 772 C CA . ALA A 1 99 ? 1.65 -1.902 -0.132 1 67.62 99 ALA A CA 1
ATOM 773 C C . ALA A 1 99 ? 2.221 -3.273 -0.483 1 67.62 99 ALA A C 1
ATOM 775 O O . ALA A 1 99 ? 3.137 -3.381 -1.301 1 67.62 99 ALA A O 1
ATOM 776 N N . VAL A 1 100 ? 1.991 -4.121 0.502 1 72.38 100 VAL A N 1
ATOM 777 C CA . VAL A 1 100 ? 2.531 -5.453 0.267 1 72.38 100 VAL A CA 1
ATOM 778 C C . VAL A 1 100 ? 1.427 -6.375 -0.242 1 72.38 100 VAL A C 1
ATOM 780 O O . VAL A 1 100 ? 0.286 -6.305 0.221 1 72.38 100 VAL A O 1
ATOM 783 N N . ALA A 1 101 ? 1.682 -6.93 -1.423 1 79.81 101 ALA A N 1
ATOM 784 C CA . ALA A 1 101 ? 0.79 -7.977 -1.907 1 79.81 101 ALA A CA 1
ATOM 785 C C . ALA A 1 101 ? 1.155 -9.328 -1.303 1 79.81 101 ALA A C 1
ATOM 787 O O . ALA A 1 101 ? 2.273 -9.82 -1.487 1 79.81 101 ALA A O 1
ATOM 788 N N . ARG A 1 102 ? 0.272 -9.867 -0.457 1 86.38 102 ARG A N 1
ATOM 789 C CA . ARG A 1 102 ? 0.428 -11.211 0.097 1 86.38 102 ARG A CA 1
ATOM 790 C C . ARG A 1 102 ? -0.385 -12.227 -0.694 1 86.38 102 ARG A C 1
ATOM 792 O O . ARG A 1 102 ? -1.355 -11.867 -1.364 1 86.38 102 ARG A O 1
ATOM 799 N N . ASN A 1 103 ? 0.073 -13.523 -0.789 1 92.94 103 ASN A N 1
ATOM 800 C CA . ASN A 1 103 ? -0.678 -14.531 -1.53 1 92.94 103 ASN A CA 1
ATOM 801 C C . ASN A 1 103 ? -0.974 -15.758 -0.669 1 92.94 103 ASN A C 1
ATOM 803 O O . ASN A 1 103 ? -0.313 -15.984 0.346 1 92.94 103 ASN A O 1
ATOM 807 N N . SER A 1 104 ? -1.999 -16.406 -0.914 1 95.44 104 SER A N 1
ATOM 808 C CA . SER A 1 104 ? -2.342 -17.734 -0.407 1 95.44 104 SER A CA 1
ATOM 809 C C . SER A 1 104 ? -2.725 -18.672 -1.542 1 95.44 104 SER A C 1
ATOM 811 O O . SER A 1 104 ? -2.945 -18.234 -2.672 1 95.44 104 SER A O 1
ATOM 813 N N . LEU A 1 105 ? -2.717 -19.984 -1.254 1 97.88 105 LEU A N 1
ATOM 814 C CA . LEU A 1 105 ? -3.105 -21 -2.223 1 97.88 105 LEU A CA 1
ATOM 815 C C . LEU A 1 105 ? -4.324 -21.781 -1.735 1 97.88 105 LEU A C 1
ATOM 817 O O . LEU A 1 105 ? -4.43 -22.094 -0.549 1 97.88 105 LEU A O 1
ATOM 821 N N . LYS A 1 106 ? -5.18 -21.984 -2.664 1 98.06 106 LYS A N 1
ATOM 822 C CA . LYS A 1 106 ? -6.352 -22.812 -2.412 1 98.06 106 LYS A CA 1
ATOM 823 C C . LYS A 1 106 ? -6.5 -23.906 -3.477 1 98.06 106 LYS A C 1
ATOM 825 O O . LYS A 1 106 ? -6.285 -23.641 -4.664 1 98.06 106 LYS A O 1
ATOM 830 N N . MET A 1 107 ? -6.918 -25.094 -2.963 1 98.5 107 MET A N 1
ATOM 831 C CA . MET A 1 107 ? -7.258 -26.172 -3.887 1 98.5 107 MET A CA 1
ATOM 832 C C . MET A 1 107 ? -8.641 -25.953 -4.492 1 98.5 107 MET A C 1
ATOM 834 O O . MET A 1 107 ? -9.586 -25.578 -3.785 1 98.5 107 MET A O 1
ATOM 838 N N . LEU A 1 108 ? -8.703 -26.172 -5.812 1 98.44 108 LEU A N 1
ATOM 839 C CA . LEU A 1 108 ? -9.977 -26.031 -6.504 1 98.44 108 LEU A CA 1
ATOM 840 C C . LEU A 1 108 ? -10.523 -27.375 -6.941 1 98.44 108 LEU A C 1
ATOM 842 O O . LEU A 1 108 ? -9.758 -28.312 -7.184 1 98.44 108 LEU A O 1
ATOM 846 N N . SER A 1 109 ? -11.82 -27.391 -7.039 1 97.94 109 SER A N 1
ATOM 847 C CA . SER A 1 109 ? -12.445 -28.516 -7.734 1 97.94 109 SER A CA 1
ATOM 848 C C . SER A 1 109 ? -12.156 -28.469 -9.227 1 97.94 109 SER A C 1
ATOM 850 O O . SER A 1 109 ? -11.742 -27.438 -9.758 1 97.94 109 SER A O 1
ATOM 852 N N . ASP A 1 110 ? -12.438 -29.562 -9.836 1 97.12 110 ASP A N 1
ATOM 853 C CA . ASP A 1 110 ? -12.273 -29.641 -11.289 1 97.12 110 ASP A CA 1
ATOM 854 C C . ASP A 1 110 ? -13.125 -28.578 -11.992 1 97.12 110 ASP A C 1
ATOM 856 O O . ASP A 1 110 ? -12.641 -27.859 -12.867 1 97.12 110 ASP A O 1
ATOM 860 N N . LEU A 1 111 ? -14.375 -28.531 -11.602 1 96.81 111 LEU A N 1
ATOM 861 C CA . LEU A 1 111 ? -15.297 -27.609 -12.227 1 96.81 111 LEU A CA 1
ATOM 862 C C . LEU A 1 111 ? -14.828 -26.156 -12.047 1 96.81 111 LEU A C 1
ATOM 864 O O . LEU A 1 111 ? -14.758 -25.406 -13.008 1 96.81 111 LEU A O 1
ATOM 868 N N . GLU A 1 112 ? -14.484 -25.734 -10.844 1 96.62 112 GLU A N 1
ATOM 869 C CA . GLU A 1 112 ? -14.031 -24.375 -10.555 1 96.62 112 GLU A CA 1
ATOM 870 C C . GLU A 1 112 ? -12.727 -24.062 -11.289 1 96.62 112 GLU A C 1
ATOM 872 O O . GLU A 1 112 ? -12.562 -22.969 -11.836 1 96.62 112 GLU A O 1
ATOM 877 N N . GLY A 1 113 ? -11.789 -25.016 -11.242 1 98.38 113 GLY A N 1
ATOM 878 C CA . GLY A 1 113 ? -10.508 -24.828 -11.898 1 98.38 113 GLY A CA 1
ATOM 879 C C . GLY A 1 113 ? -10.625 -24.578 -13.391 1 98.38 113 GLY A C 1
ATOM 880 O O . GLY A 1 113 ? -10.047 -23.625 -13.914 1 98.38 113 GLY A O 1
ATOM 881 N N . ARG A 1 114 ? -11.438 -25.438 -14.039 1 97.56 114 ARG A N 1
ATOM 882 C CA . ARG A 1 114 ? -11.641 -25.297 -15.477 1 97.56 114 ARG A CA 1
ATOM 883 C C . ARG A 1 114 ? -12.281 -23.953 -15.805 1 97.56 114 ARG A C 1
ATOM 885 O O . ARG A 1 114 ? -11.898 -23.297 -16.781 1 97.56 114 ARG A O 1
ATOM 892 N N . TYR A 1 115 ? -13.188 -23.578 -15.008 1 97.19 115 TYR A N 1
ATOM 893 C CA . TYR A 1 115 ? -13.875 -22.312 -15.219 1 97.19 115 TYR A CA 1
ATOM 894 C C . TYR A 1 115 ? -12.898 -21.141 -15.109 1 97.19 115 TYR A C 1
ATOM 896 O O . TYR A 1 115 ? -12.891 -20.25 -15.969 1 97.19 115 TYR A O 1
ATOM 904 N N . LEU A 1 116 ? -12.062 -21.094 -14.102 1 97.62 116 LEU A N 1
ATOM 905 C CA . LEU A 1 116 ? -11.156 -19.969 -13.867 1 97.62 116 LEU A CA 1
ATOM 906 C C . LEU A 1 116 ? -10.031 -19.953 -14.898 1 97.62 116 LEU A C 1
ATOM 908 O O . LEU A 1 116 ? -9.594 -18.875 -15.328 1 97.62 116 LEU A O 1
ATOM 912 N N . VAL A 1 117 ? -9.586 -21.141 -15.312 1 98.31 117 VAL A N 1
ATOM 913 C CA . VAL A 1 117 ? -8.555 -21.203 -16.344 1 98.31 117 VAL A CA 1
ATOM 914 C C . VAL A 1 117 ? -9.109 -20.688 -17.656 1 98.31 117 VAL A C 1
ATOM 916 O O . VAL A 1 117 ? -8.438 -19.938 -18.375 1 98.31 117 VAL A O 1
ATOM 919 N N . LYS A 1 118 ? -10.352 -21.031 -17.984 1 97.5 118 LYS A N 1
ATOM 920 C CA . LYS A 1 118 ? -11.008 -20.562 -19.203 1 97.5 118 LYS A CA 1
ATOM 921 C C . LYS A 1 118 ? -11.062 -19.047 -19.25 1 97.5 118 LYS A C 1
ATOM 923 O O . LYS A 1 118 ? -10.93 -18.453 -20.328 1 97.5 118 LYS A O 1
ATOM 928 N N . ASP A 1 119 ? -11.156 -18.391 -18.141 1 96.56 119 ASP A N 1
ATOM 929 C CA . ASP A 1 119 ? -11.406 -16.953 -18.062 1 96.56 119 ASP A CA 1
ATOM 930 C C . ASP A 1 119 ? -10.102 -16.188 -17.891 1 96.56 119 ASP A C 1
ATOM 932 O O . ASP A 1 119 ? -10.109 -14.953 -17.766 1 96.56 119 ASP A O 1
ATOM 936 N N . ALA A 1 120 ? -9.062 -16.891 -17.812 1 97.75 120 ALA A N 1
ATOM 937 C CA . ALA A 1 120 ? -7.758 -16.266 -17.609 1 97.75 120 ALA A CA 1
ATOM 938 C C . ALA A 1 120 ? -6.879 -16.406 -18.844 1 97.75 120 ALA A C 1
ATOM 940 O O . ALA A 1 120 ? -7.203 -17.156 -19.766 1 97.75 120 ALA A O 1
ATOM 941 N N . SER A 1 121 ? -5.816 -15.57 -18.891 1 97.88 121 SER A N 1
ATOM 942 C CA . SER A 1 121 ? -4.832 -15.656 -19.953 1 97.88 121 SER A CA 1
ATOM 943 C C . SER A 1 121 ? -3.574 -16.375 -19.5 1 97.88 121 SER A C 1
ATOM 945 O O . SER A 1 121 ? -3.301 -16.469 -18.297 1 97.88 121 SER A O 1
ATOM 947 N N . LEU A 1 122 ? -2.846 -16.875 -20.469 1 98.44 122 LEU A N 1
ATOM 948 C CA . LEU A 1 122 ? -1.615 -17.594 -20.156 1 98.44 122 LEU A CA 1
ATOM 949 C C . LEU A 1 122 ? -0.581 -16.656 -19.531 1 98.44 122 LEU A C 1
ATOM 951 O O . LEU A 1 122 ? -0.342 -15.57 -20.047 1 98.44 122 LEU A O 1
ATOM 955 N N . GLY A 1 123 ? -0.08 -17.078 -18.406 1 98.5 123 GLY A N 1
ATOM 956 C CA . GLY A 1 123 ? 1.034 -16.359 -17.797 1 98.5 123 GLY A CA 1
ATOM 957 C C . GLY A 1 123 ? 2.373 -16.703 -18.422 1 98.5 123 GLY A C 1
ATOM 958 O O . GLY A 1 123 ? 2.455 -16.969 -19.625 1 98.5 123 GLY A O 1
ATOM 959 N N . THR A 1 124 ? 3.42 -16.531 -17.578 1 98.62 124 THR A N 1
ATOM 960 C CA . THR A 1 124 ? 4.758 -16.844 -18.062 1 98.62 124 THR A CA 1
ATOM 961 C C . THR A 1 124 ? 5.227 -18.188 -17.516 1 98.62 124 THR A C 1
ATOM 963 O O . THR A 1 124 ? 5.465 -18.328 -16.312 1 98.62 124 THR A O 1
ATOM 966 N N . ILE A 1 125 ? 5.355 -19.141 -18.406 1 98.5 125 ILE A N 1
ATOM 967 C CA . ILE A 1 125 ? 5.848 -20.453 -18.016 1 98.5 125 ILE A CA 1
ATOM 968 C C . ILE A 1 125 ? 7.363 -20.516 -18.203 1 98.5 125 ILE A C 1
ATOM 970 O O . ILE A 1 125 ? 7.867 -20.312 -19.312 1 98.5 125 ILE A O 1
ATOM 974 N N . ALA A 1 126 ? 8.039 -20.688 -17.141 1 98 126 ALA A N 1
ATOM 975 C CA . ALA A 1 126 ? 9.492 -20.828 -17.203 1 98 126 ALA A CA 1
ATOM 976 C C . ALA A 1 126 ? 9.883 -22.234 -17.688 1 98 126 ALA A C 1
ATOM 978 O O . ALA A 1 126 ? 10.812 -22.375 -18.484 1 98 126 ALA A O 1
ATOM 979 N N . LYS A 1 127 ? 9.25 -23.266 -17.125 1 97.25 127 LYS A N 1
ATOM 980 C CA . LYS A 1 127 ? 9.398 -24.656 -17.531 1 97.25 127 LYS A CA 1
ATOM 981 C C . LYS A 1 127 ? 8.125 -25.453 -17.25 1 97.25 127 LYS A C 1
ATOM 983 O O . LYS A 1 127 ? 7.375 -25.125 -16.328 1 97.25 127 LYS A O 1
ATOM 988 N N . GLU A 1 128 ? 7.953 -26.516 -18.016 1 97 128 GLU A N 1
ATOM 989 C CA . GLU A 1 128 ? 6.742 -27.312 -17.875 1 97 128 GLU A CA 1
ATOM 990 C C . GLU A 1 128 ? 7.004 -28.578 -17.062 1 97 128 GLU A C 1
ATOM 992 O O . GLU A 1 128 ? 6.086 -29.359 -16.797 1 97 128 GLU A O 1
ATOM 997 N N . SER A 1 129 ? 8.289 -28.797 -16.828 1 94 129 SER A N 1
ATOM 998 C CA . SER A 1 129 ? 8.656 -29.922 -15.977 1 94 129 SER A CA 1
ATOM 999 C C . SER A 1 129 ? 9.969 -29.656 -15.25 1 94 129 SER A C 1
ATOM 1001 O O . SER A 1 129 ? 10.812 -28.891 -15.727 1 94 129 SER A O 1
ATOM 1003 N N . LYS A 1 130 ? 9.992 -30.109 -14.023 1 84.25 130 LYS A N 1
ATOM 1004 C CA . LYS A 1 130 ? 11.266 -30 -13.305 1 84.25 130 LYS A CA 1
ATOM 1005 C C . LYS A 1 130 ? 12.188 -31.156 -13.664 1 84.25 130 LYS A C 1
ATOM 1007 O O . LYS A 1 130 ? 11.758 -32.312 -13.727 1 84.25 130 LYS A O 1
ATOM 1012 N N . MET B 1 1 ? -21.375 -22.234 -14.633 1 88 1 MET B N 1
ATOM 1013 C CA . MET B 1 1 ? -20.016 -22.781 -14.68 1 88 1 MET B CA 1
ATOM 1014 C C . MET B 1 1 ? -20 -24.094 -15.469 1 88 1 MET B C 1
ATOM 1016 O O . MET B 1 1 ? -19.172 -24.266 -16.359 1 88 1 MET B O 1
ATOM 1020 N N . GLN B 1 2 ? -21 -24.938 -15.078 1 88.44 2 GLN B N 1
ATOM 1021 C CA . GLN B 1 2 ? -20.984 -26.219 -15.773 1 88.44 2 GLN B CA 1
ATOM 1022 C C . GLN B 1 2 ? -21.203 -26.031 -17.281 1 88.44 2 GLN B C 1
ATOM 1024 O O . GLN B 1 2 ? -20.484 -26.609 -18.094 1 88.44 2 GLN B O 1
ATOM 1029 N N . ALA B 1 3 ? -22.156 -25.203 -17.594 1 90.56 3 ALA B N 1
ATOM 1030 C CA . ALA B 1 3 ? -22.438 -24.938 -19 1 90.56 3 ALA B CA 1
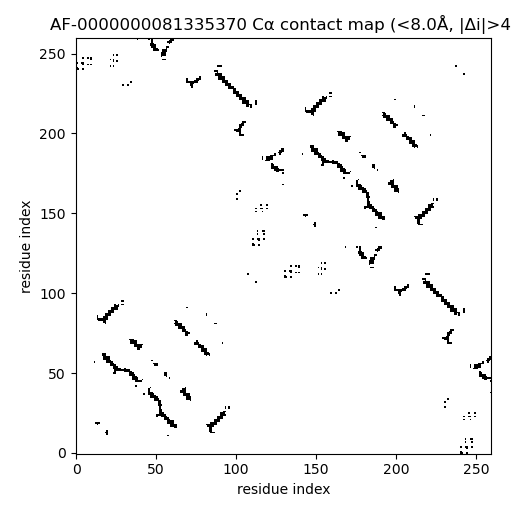ATOM 1031 C C . ALA B 1 3 ? -21.266 -24.25 -19.688 1 90.56 3 ALA B C 1
ATOM 1033 O O . ALA B 1 3 ? -20.984 -24.484 -20.859 1 90.56 3 ALA B O 1
ATOM 1034 N N . ASP B 1 4 ? -20.531 -23.422 -18.906 1 89.5 4 ASP B N 1
ATOM 1035 C CA . ASP B 1 4 ? -19.438 -22.625 -19.438 1 89.5 4 ASP B CA 1
ATOM 1036 C C . ASP B 1 4 ? -18.25 -23.516 -19.797 1 89.5 4 ASP B C 1
ATOM 1038 O O . ASP B 1 4 ? -17.5 -23.219 -20.734 1 89.5 4 ASP B O 1
ATOM 1042 N N . VAL B 1 5 ? -18.172 -24.656 -19.062 1 93.31 5 VAL B N 1
ATOM 1043 C CA . VAL B 1 5 ? -16.938 -25.422 -19.266 1 93.31 5 VAL B CA 1
ATOM 1044 C C . VAL B 1 5 ? -17.234 -26.719 -20.016 1 93.31 5 VAL B C 1
ATOM 1046 O O . VAL B 1 5 ? -16.344 -27.516 -20.266 1 93.31 5 VAL B O 1
ATOM 1049 N N . ALA B 1 6 ? -18.469 -27 -20.453 1 91.81 6 ALA B N 1
ATOM 1050 C CA . ALA B 1 6 ? -18.891 -28.25 -21.078 1 91.81 6 ALA B CA 1
ATOM 1051 C C . ALA B 1 6 ? -18.094 -28.547 -22.344 1 91.81 6 ALA B C 1
ATOM 1053 O O . ALA B 1 6 ? -17.703 -29.688 -22.594 1 91.81 6 ALA B O 1
ATOM 1054 N N . SER B 1 7 ? -17.828 -27.562 -23.109 1 92.56 7 SER B N 1
ATOM 1055 C CA . SER B 1 7 ? -17.109 -27.781 -24.359 1 92.56 7 SER B CA 1
ATOM 1056 C C . SER B 1 7 ? -15.688 -27.219 -24.266 1 92.56 7 SER B C 1
ATOM 1058 O O . SER B 1 7 ? -14.977 -27.156 -25.281 1 92.56 7 SER B O 1
ATOM 1060 N N . TYR B 1 8 ? -15.359 -26.859 -23.094 1 94.94 8 TYR B N 1
ATOM 1061 C CA . TYR B 1 8 ? -14.047 -26.25 -22.922 1 94.94 8 TYR B CA 1
ATOM 1062 C C . TYR B 1 8 ? -12.969 -27.312 -22.766 1 94.94 8 TYR B C 1
ATOM 1064 O O . TYR B 1 8 ? -13.141 -28.281 -22 1 94.94 8 TYR B O 1
ATOM 1072 N N . SER B 1 9 ? -11.852 -27.172 -23.562 1 95.56 9 SER B N 1
ATOM 1073 C CA . SER B 1 9 ? -10.656 -28 -23.406 1 95.56 9 SER B CA 1
ATOM 1074 C C . SER B 1 9 ? -9.508 -27.203 -22.797 1 95.56 9 SER B C 1
ATOM 1076 O O . SER B 1 9 ? -9.219 -26.094 -23.234 1 95.56 9 SER B O 1
ATOM 1078 N N . LEU B 1 10 ? -8.914 -27.781 -21.891 1 97.62 10 LEU B N 1
ATOM 1079 C CA . LEU B 1 10 ? -7.777 -27.109 -21.266 1 97.62 10 LEU B CA 1
ATOM 1080 C C . LEU B 1 10 ? -6.676 -26.844 -22.281 1 97.62 10 LEU B C 1
ATOM 1082 O O . LEU B 1 10 ? -6.473 -27.625 -23.203 1 97.62 10 LEU B O 1
ATOM 1086 N N . PRO B 1 11 ? -5.969 -25.703 -22.031 1 97.44 11 PRO B N 1
ATOM 1087 C CA . PRO B 1 11 ? -4.879 -25.391 -22.953 1 97.44 11 PRO B CA 1
ATOM 1088 C C . PRO B 1 11 ? -3.824 -26.484 -23.016 1 97.44 11 PRO B C 1
ATOM 1090 O O . PRO B 1 11 ? -3.229 -26.719 -24.078 1 97.44 11 PRO B O 1
ATOM 1093 N N . LYS B 1 12 ? -3.57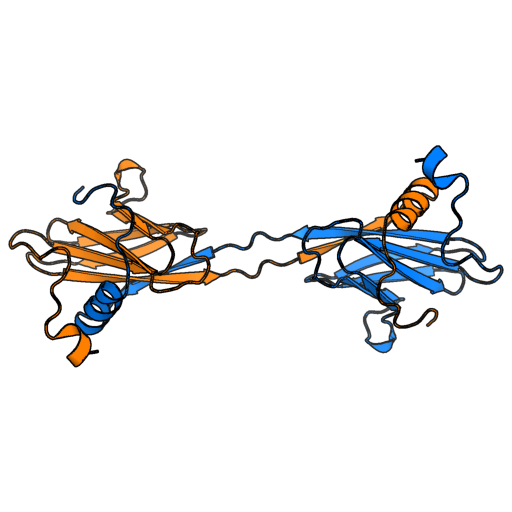4 -27.094 -21.953 1 97.88 12 LYS B N 1
ATOM 1094 C CA . LYS B 1 12 ? -2.717 -28.266 -21.875 1 97.88 12 LYS B CA 1
ATOM 1095 C C . LYS B 1 12 ? -3.492 -29.469 -21.375 1 97.88 12 LYS B C 1
ATOM 1097 O O . LYS B 1 12 ? -4.18 -29.391 -20.344 1 97.88 12 LYS B O 1
ATOM 1102 N N . ALA B 1 13 ? -3.332 -30.562 -22.016 1 97.25 13 ALA B N 1
ATOM 1103 C CA . ALA B 1 13 ? -4.062 -31.781 -21.641 1 97.25 13 ALA B CA 1
ATOM 1104 C C . ALA B 1 13 ? -3.236 -32.656 -20.703 1 97.25 13 ALA B C 1
ATOM 1106 O O . ALA B 1 13 ? -2.004 -32.656 -20.766 1 97.25 13 ALA B O 1
ATOM 1107 N N . ALA B 1 14 ? -3.988 -33.344 -19.891 1 97.19 14 ALA B N 1
ATOM 1108 C CA . ALA B 1 14 ? -3.332 -34.344 -19.047 1 97.19 14 ALA B CA 1
ATOM 1109 C C . ALA B 1 14 ? -2.648 -35.406 -19.891 1 97.19 14 ALA B C 1
ATOM 1111 O O . ALA B 1 14 ? -3.064 -35.688 -21.016 1 97.19 14 ALA B O 1
ATOM 1112 N N . VAL B 1 15 ? -1.617 -35.969 -19.344 1 96.12 15 VAL B N 1
ATOM 1113 C CA . VAL B 1 15 ? -0.954 -37.094 -19.953 1 96.12 15 VAL B CA 1
ATOM 1114 C C . VAL B 1 15 ? -0.971 -38.312 -19 1 96.12 15 VAL B C 1
ATOM 1116 O O . VAL B 1 15 ? -1.039 -38.125 -17.781 1 96.12 15 VAL B O 1
ATOM 1119 N N . ALA B 1 16 ? -0.837 -39.438 -19.516 1 96.44 16 ALA B N 1
ATOM 1120 C CA . ALA B 1 16 ? -1.138 -40.656 -18.781 1 96.44 16 ALA B CA 1
ATOM 1121 C C . ALA B 1 16 ? -0.125 -40.906 -17.672 1 96.44 16 ALA B C 1
ATOM 1123 O O . ALA B 1 16 ? -0.462 -41.469 -16.625 1 96.44 16 ALA B O 1
ATOM 1124 N N . ASP B 1 17 ? 1.027 -40.438 -17.812 1 97.31 17 ASP B N 1
ATOM 1125 C CA . ASP B 1 17 ? 2.068 -40.906 -16.906 1 97.31 17 ASP B CA 1
ATOM 1126 C C . ASP B 1 17 ? 2.543 -39.781 -15.992 1 97.31 17 ASP B C 1
ATOM 1128 O O . ASP B 1 17 ? 3.525 -39.938 -15.266 1 97.31 17 ASP B O 1
ATOM 1132 N N . LYS B 1 18 ? 1.799 -38.656 -16.062 1 98.38 18 LYS B N 1
ATOM 1133 C CA . LYS B 1 18 ? 2.186 -37.531 -15.234 1 98.38 18 LYS B CA 1
ATOM 1134 C C . LYS B 1 18 ? 0.96 -36.844 -14.617 1 98.38 18 LYS B C 1
ATOM 1136 O O . LYS B 1 18 ? -0.159 -37.031 -15.102 1 98.38 18 LYS B O 1
ATOM 1141 N N . GLY B 1 19 ? 1.215 -36.188 -13.516 1 98.56 19 GLY B N 1
ATOM 1142 C CA . GLY B 1 19 ? 0.243 -35.188 -13.055 1 98.56 19 GLY B CA 1
ATOM 1143 C C . GLY B 1 19 ? 0.362 -33.875 -13.766 1 98.56 19 GLY B C 1
ATOM 1144 O O . GLY B 1 19 ? 1.441 -33.5 -14.234 1 98.56 19 GLY B O 1
ATOM 1145 N N . LEU B 1 20 ? -0.716 -33.188 -13.867 1 98.81 20 LEU B N 1
ATOM 1146 C CA . LEU B 1 20 ? -0.759 -31.859 -14.453 1 98.81 20 LEU B CA 1
ATOM 1147 C C . LEU B 1 20 ? -1.312 -30.844 -13.461 1 98.81 20 LEU B C 1
ATOM 1149 O O . LEU B 1 20 ? -2.385 -31.047 -12.891 1 98.81 20 LEU B O 1
ATOM 1153 N N . VAL B 1 21 ? -0.531 -29.766 -13.195 1 98.88 21 VAL B N 1
ATOM 1154 C CA . VAL B 1 21 ? -0.943 -28.75 -12.234 1 98.88 21 VAL B CA 1
ATOM 1155 C C . VAL B 1 21 ? -1.231 -27.438 -12.969 1 98.88 21 VAL B C 1
ATOM 1157 O O . VAL B 1 21 ? -0.404 -26.953 -13.742 1 98.88 21 VAL B O 1
ATOM 1160 N N . TYR B 1 22 ? -2.361 -26.922 -12.789 1 98.94 22 TYR B N 1
ATOM 1161 C CA . TYR B 1 22 ? -2.711 -25.547 -13.148 1 98.94 22 TYR B CA 1
ATOM 1162 C C . TYR B 1 22 ? -2.705 -24.641 -11.922 1 98.94 22 TYR B C 1
ATOM 1164 O O . TYR B 1 22 ? -3.303 -24.969 -10.898 1 98.94 22 TYR B O 1
ATOM 1172 N N . VAL B 1 23 ? -2.041 -23.531 -12 1 98.94 23 VAL B N 1
ATOM 1173 C CA . VAL B 1 23 ? -2.098 -22.484 -10.992 1 98.94 23 VAL B CA 1
ATOM 1174 C C . VAL B 1 23 ? -2.697 -21.219 -11.594 1 98.94 23 VAL B C 1
ATOM 1176 O O . VAL B 1 23 ? -2.156 -20.672 -12.555 1 98.94 23 VAL B O 1
ATOM 1179 N N . VAL B 1 24 ? -3.811 -20.797 -11.062 1 98.75 24 VAL B N 1
ATOM 1180 C CA . VAL B 1 24 ? -4.523 -19.672 -11.641 1 98.75 24 VAL B CA 1
ATOM 1181 C C . VAL B 1 24 ? -4.629 -18.547 -10.617 1 98.75 24 VAL B C 1
ATOM 1183 O O . VAL B 1 24 ? -4.855 -18.797 -9.43 1 98.75 24 VAL B O 1
ATOM 1186 N N . ARG B 1 25 ? -4.453 -17.328 -10.961 1 97.94 25 ARG B N 1
ATOM 1187 C CA . ARG B 1 25 ? -4.68 -16.094 -10.195 1 97.94 25 ARG B CA 1
ATOM 1188 C C . ARG B 1 25 ? -5.848 -15.305 -10.766 1 97.94 25 ARG B C 1
ATOM 1190 O O . ARG B 1 25 ? -5.648 -14.43 -11.617 1 97.94 25 ARG B O 1
ATOM 1197 N N . PRO B 1 26 ? -6.961 -15.555 -10.195 1 95.94 26 PRO B N 1
ATOM 1198 C CA . PRO B 1 26 ? -8.148 -14.945 -10.797 1 95.94 26 PRO B CA 1
ATOM 1199 C C . PRO B 1 26 ? -8.484 -13.586 -10.18 1 95.94 26 PRO B C 1
ATOM 1201 O O . PRO B 1 26 ? -9.578 -13.406 -9.641 1 95.94 26 PRO B O 1
ATOM 1204 N N . SER B 1 27 ? -7.582 -12.648 -10.109 1 90.44 27 SER B N 1
ATOM 1205 C CA . SER B 1 27 ? -7.852 -11.336 -9.547 1 90.44 27 SER B CA 1
ATOM 1206 C C . SER B 1 27 ? -7.137 -10.234 -10.336 1 90.44 27 SER B C 1
ATOM 1208 O O . SER B 1 27 ? -6 -10.422 -10.766 1 90.44 27 SER B O 1
ATOM 1210 N N . ASN B 1 28 ? -7.801 -9.141 -10.43 1 88 28 ASN B N 1
ATOM 1211 C CA . ASN B 1 28 ? -7.191 -7.977 -11.062 1 88 28 ASN B CA 1
ATOM 1212 C C . ASN B 1 28 ? -6.461 -7.102 -10.047 1 88 28 ASN B C 1
ATOM 1214 O O . ASN B 1 28 ? -5.758 -6.16 -10.422 1 88 28 ASN B O 1
ATOM 1218 N N . VAL B 1 29 ? -6.695 -7.402 -8.82 1 81 29 VAL B N 1
ATOM 1219 C CA . VAL B 1 29 ? -6 -6.633 -7.793 1 81 29 VAL B CA 1
ATOM 1220 C C . VAL B 1 29 ? -4.492 -6.828 -7.934 1 81 29 VAL B C 1
ATOM 1222 O O . VAL B 1 29 ? -4.012 -7.957 -8.023 1 81 29 VAL B O 1
ATOM 1225 N N . GLY B 1 30 ? -3.77 -5.66 -7.961 1 81.75 30 GLY B N 1
ATOM 1226 C CA . GLY B 1 30 ? -2.334 -5.758 -8.164 1 81.75 30 GLY B CA 1
ATOM 1227 C C . GLY B 1 30 ? -1.963 -6.414 -9.484 1 81.75 30 GLY B C 1
ATOM 1228 O O . GLY B 1 30 ? -1.062 -7.254 -9.531 1 81.75 30 GLY B O 1
ATOM 1229 N N . MET B 1 31 ? -2.52 -6.113 -10.492 1 87.19 31 MET B N 1
ATOM 1230 C CA . MET B 1 31 ? -2.479 -6.734 -11.812 1 87.19 31 MET B CA 1
ATOM 1231 C C . MET B 1 31 ? -1.038 -6.922 -12.281 1 87.19 31 MET B C 1
ATOM 1233 O O . MET B 1 31 ? -0.715 -7.93 -12.914 1 87.19 31 MET B O 1
ATOM 1237 N N . LEU B 1 32 ? -0.216 -6.137 -11.875 1 87.25 32 LEU B N 1
ATOM 1238 C CA . LEU B 1 32 ? 1.14 -6.176 -12.414 1 87.25 32 LEU B CA 1
ATOM 1239 C C . LEU B 1 32 ? 2.072 -6.938 -11.477 1 87.25 32 LEU B C 1
ATOM 1241 O O . LEU B 1 32 ? 3.205 -7.258 -11.852 1 87.25 32 LEU B O 1
ATOM 1245 N N . VAL B 1 33 ? 1.621 -7.133 -10.297 1 88.38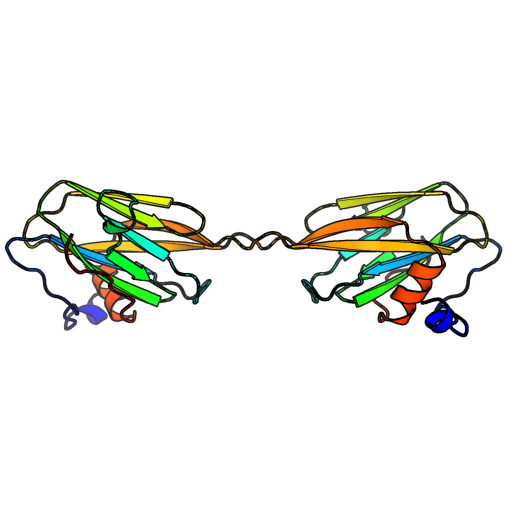 33 VAL B N 1
ATOM 1246 C CA . VAL B 1 33 ? 2.451 -7.832 -9.32 1 88.38 33 VAL B CA 1
ATOM 1247 C C . VAL B 1 33 ? 2.58 -9.305 -9.711 1 88.38 33 VAL B C 1
ATOM 1249 O O . VAL B 1 33 ? 1.582 -9.961 -10.008 1 88.38 33 VAL B O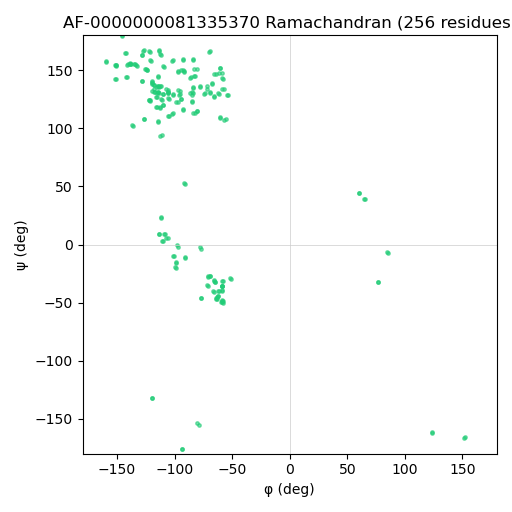 1
ATOM 1252 N N . ARG B 1 34 ? 3.758 -9.898 -9.742 1 95.75 34 ARG B N 1
ATOM 1253 C CA . ARG B 1 34 ? 4.008 -11.297 -10.062 1 95.75 34 ARG B CA 1
ATOM 1254 C C . ARG B 1 34 ? 3.879 -12.18 -8.82 1 95.75 34 ARG B C 1
ATOM 1256 O O . ARG B 1 34 ? 4.379 -11.828 -7.75 1 95.75 34 ARG B O 1
ATOM 1263 N N . PHE B 1 35 ? 3.18 -13.141 -8.961 1 97.38 35 PHE B N 1
ATOM 1264 C CA . PHE B 1 35 ? 3.271 -14.25 -8.016 1 97.38 35 PHE B CA 1
ATOM 1265 C C . PHE B 1 35 ? 4.008 -15.43 -8.641 1 97.38 35 PHE B C 1
ATOM 1267 O O . PHE B 1 35 ? 3.48 -16.094 -9.531 1 97.38 35 PHE B O 1
ATOM 1274 N N . ASN B 1 36 ? 5.23 -15.734 -8.18 1 98.56 36 ASN B N 1
ATOM 1275 C CA . ASN B 1 36 ? 6.059 -16.812 -8.719 1 98.56 36 ASN B CA 1
ATOM 1276 C C . ASN B 1 36 ? 5.68 -18.172 -8.125 1 98.56 36 ASN B C 1
ATOM 1278 O O . ASN B 1 36 ? 5.379 -18.266 -6.938 1 98.56 36 ASN B O 1
ATOM 1282 N N . VAL B 1 37 ? 5.785 -19.188 -8.961 1 98.88 37 VAL B N 1
ATOM 1283 C CA . VAL B 1 37 ? 5.395 -20.531 -8.539 1 98.88 37 VAL B CA 1
ATOM 1284 C C . VAL B 1 37 ? 6.605 -21.469 -8.578 1 98.88 37 VAL B C 1
ATOM 1286 O O . VAL B 1 37 ? 7.328 -21.516 -9.578 1 98.88 37 VAL B O 1
ATOM 1289 N N . PHE B 1 38 ? 6.797 -22.188 -7.512 1 98.81 38 PHE B N 1
ATOM 1290 C CA . PHE B 1 38 ? 7.918 -23.109 -7.355 1 98.81 38 PHE B CA 1
ATOM 1291 C C . PHE B 1 38 ? 7.418 -24.516 -7.043 1 98.81 38 PHE B C 1
ATOM 1293 O O . PHE B 1 38 ? 6.379 -24.672 -6.402 1 98.81 38 PHE B O 1
ATOM 1300 N N . LEU B 1 39 ? 8.156 -25.516 -7.441 1 98.81 39 LEU B N 1
ATOM 1301 C CA . LEU B 1 39 ? 7.828 -26.906 -7.223 1 98.81 39 LEU B CA 1
ATOM 1302 C C . LEU B 1 39 ? 8.82 -27.562 -6.262 1 98.81 39 LEU B C 1
ATOM 1304 O O . LEU B 1 39 ? 10.016 -27.609 -6.535 1 98.81 39 LEU B O 1
ATOM 1308 N N . ASP B 1 40 ? 8.352 -28.016 -5.156 1 98.69 40 ASP B N 1
ATOM 1309 C CA . ASP B 1 40 ? 9 -28.875 -4.176 1 98.69 40 ASP B CA 1
ATOM 1310 C C . ASP B 1 40 ? 10 -28.094 -3.332 1 98.69 40 ASP B C 1
ATOM 1312 O O . ASP B 1 40 ? 10.258 -28.438 -2.178 1 98.69 40 ASP B O 1
ATOM 1316 N N . ASP B 1 41 ? 10.625 -27.125 -3.863 1 97.38 41 ASP B N 1
ATOM 1317 C CA . ASP B 1 41 ? 11.469 -26.25 -3.053 1 97.38 41 ASP B CA 1
ATOM 1318 C C . ASP B 1 41 ? 11.422 -24.812 -3.572 1 97.38 41 ASP B C 1
ATOM 1320 O O . ASP B 1 41 ? 10.695 -24.516 -4.52 1 97.38 41 ASP B O 1
ATOM 1324 N N . LYS B 1 42 ? 12.109 -23.891 -2.965 1 97.12 42 LYS B N 1
ATOM 1325 C CA . LYS B 1 42 ? 11.992 -22.453 -3.225 1 97.12 42 LYS B CA 1
ATOM 1326 C C . LYS B 1 42 ? 13.25 -21.906 -3.887 1 97.12 42 LYS B C 1
ATOM 1328 O O . LYS B 1 42 ? 13.547 -20.719 -3.783 1 97.12 42 LYS B O 1
ATOM 1333 N N . GLU B 1 43 ? 13.969 -22.859 -4.535 1 97.44 43 GLU B N 1
ATOM 1334 C CA . GLU B 1 43 ? 15.18 -22.469 -5.246 1 97.44 43 GLU B CA 1
ATOM 1335 C C . GLU B 1 43 ? 14.859 -21.953 -6.645 1 97.44 43 GLU B C 1
ATOM 1337 O O . GLU B 1 43 ? 13.844 -22.328 -7.23 1 97.44 43 GLU B O 1
ATOM 1342 N N . ALA B 1 44 ? 15.805 -21.188 -7.215 1 95.31 44 ALA B N 1
ATOM 1343 C CA . ALA B 1 44 ? 15.602 -20.594 -8.531 1 95.31 44 ALA B CA 1
ATOM 1344 C C . ALA B 1 44 ? 15.344 -21.656 -9.586 1 95.31 44 ALA B C 1
ATOM 1346 O O . ALA B 1 44 ? 14.477 -21.484 -10.445 1 95.31 44 ALA B O 1
ATOM 1347 N N . ASN B 1 45 ? 15.984 -22.734 -9.43 1 96.62 45 ASN B N 1
ATOM 1348 C CA . ASN B 1 45 ? 15.875 -23.797 -10.414 1 96.62 45 ASN B CA 1
ATOM 1349 C C . ASN B 1 45 ? 14.562 -24.562 -10.258 1 96.62 45 ASN B C 1
ATOM 1351 O O . ASN B 1 45 ? 14.242 -25.422 -11.086 1 96.62 45 ASN B O 1
ATOM 1355 N N . SER B 1 46 ? 13.82 -24.219 -9.266 1 98.31 46 SER B N 1
ATOM 1356 C CA . SER B 1 46 ? 12.547 -24.891 -9.031 1 98.31 46 SER B CA 1
ATOM 1357 C C . SER B 1 46 ? 11.375 -24 -9.422 1 98.31 46 SER B C 1
ATOM 1359 O O . SER B 1 46 ? 10.211 -24.375 -9.219 1 98.31 46 SER B O 1
ATOM 1361 N N . GLU B 1 47 ? 11.688 -22.875 -9.984 1 98.56 47 GLU B N 1
ATOM 1362 C CA . GLU B 1 47 ? 10.617 -22 -10.453 1 98.56 47 GLU B CA 1
ATOM 1363 C C . GLU B 1 47 ? 9.969 -22.547 -11.719 1 98.56 47 GLU B C 1
ATOM 1365 O O . GLU B 1 47 ? 10.672 -22.891 -12.68 1 98.56 47 GLU B O 1
ATOM 1370 N N . MET B 1 48 ? 8.664 -22.609 -11.703 1 98.88 48 MET B N 1
ATOM 1371 C CA . MET B 1 48 ? 7.906 -23.141 -12.836 1 98.88 48 MET B CA 1
ATOM 1372 C C . MET B 1 48 ? 7.348 -22 -13.688 1 98.88 48 MET B C 1
ATOM 1374 O O . MET B 1 48 ? 6.973 -22.219 -14.844 1 98.88 48 MET B O 1
ATOM 1378 N N . GLY B 1 49 ? 7.254 -20.766 -13.109 1 98.81 49 GLY B N 1
ATOM 1379 C CA . GLY B 1 49 ? 6.695 -19.594 -13.781 1 98.81 49 GLY B CA 1
ATOM 1380 C C . GLY B 1 49 ? 6.066 -18.609 -12.828 1 98.81 49 GLY B C 1
ATOM 1381 O O . GLY B 1 49 ? 6.359 -18.609 -11.633 1 98.81 49 GLY B O 1
ATOM 1382 N N . TYR B 1 50 ? 5.301 -17.688 -13.414 1 98.62 50 TYR B N 1
ATOM 1383 C CA . TYR B 1 50 ? 4.598 -16.719 -12.578 1 98.62 50 TYR B CA 1
ATOM 1384 C C . TYR B 1 50 ? 3.311 -16.25 -13.25 1 98.62 50 TYR B C 1
ATOM 1386 O O . TYR B 1 50 ? 3.152 -16.391 -14.461 1 98.62 50 TYR B O 1
ATOM 1394 N N . ASN B 1 51 ? 2.416 -15.836 -12.398 1 98.25 51 ASN B N 1
ATOM 1395 C CA . ASN B 1 51 ? 1.175 -15.203 -12.836 1 98.25 51 ASN B CA 1
ATOM 1396 C C . ASN B 1 51 ? 1.13 -13.727 -12.438 1 98.25 51 ASN B C 1
ATOM 1398 O O . ASN B 1 51 ? 1.57 -13.359 -11.352 1 98.25 51 ASN B O 1
ATOM 1402 N N . ARG B 1 52 ? 0.689 -12.914 -13.398 1 96.12 52 ARG B N 1
ATOM 1403 C CA . ARG B 1 52 ? 0.118 -11.609 -13.07 1 96.12 52 ARG B CA 1
ATOM 1404 C C . ARG B 1 52 ? -1.398 -11.695 -12.93 1 96.12 52 ARG B C 1
ATOM 1406 O O . ARG B 1 52 ? -1.958 -12.789 -12.844 1 96.12 52 ARG B O 1
ATOM 1413 N N . GLY B 1 53 ? -2.029 -10.555 -12.711 1 94.5 53 GLY B N 1
ATOM 1414 C CA . GLY B 1 53 ? -3.473 -10.578 -12.539 1 94.5 53 GLY B CA 1
ATOM 1415 C C . GLY B 1 53 ? -4.199 -11.258 -13.688 1 94.5 53 GLY B C 1
ATOM 1416 O O . GLY B 1 53 ? -3.895 -11 -14.852 1 94.5 53 GLY B O 1
ATOM 1417 N N . ASN B 1 54 ? -5.086 -12.227 -13.359 1 97.25 54 ASN B N 1
ATOM 1418 C CA . ASN B 1 54 ? -5.965 -12.945 -14.281 1 97.25 54 ASN B CA 1
ATOM 1419 C C . ASN B 1 54 ? -5.168 -13.789 -15.266 1 97.25 54 ASN B C 1
ATOM 1421 O O . ASN B 1 54 ? -5.488 -13.836 -16.453 1 97.25 54 ASN B O 1
ATOM 1425 N N . GLN B 1 55 ? -4.152 -14.375 -14.812 1 98.44 55 GLN B N 1
ATOM 1426 C CA . GLN B 1 55 ? -3.344 -15.297 -15.609 1 98.44 55 GLN B CA 1
ATOM 1427 C C . GLN B 1 55 ? -3.279 -16.672 -14.961 1 98.44 55 GLN B C 1
ATOM 1429 O O . GLN B 1 55 ? -3.693 -16.844 -13.812 1 98.44 55 GLN B O 1
ATOM 1434 N N . TYR B 1 56 ? -2.818 -17.703 -15.695 1 98.81 56 TYR B N 1
ATOM 1435 C CA . TYR B 1 56 ? -2.531 -19.047 -15.195 1 98.81 56 TYR B CA 1
ATOM 1436 C C . TYR B 1 56 ? -1.245 -19.594 -15.805 1 98.81 56 TYR B C 1
ATOM 1438 O O . TYR B 1 56 ? -0.841 -19.172 -16.891 1 98.81 56 TYR B O 1
ATOM 1446 N N . ILE B 1 57 ? -0.664 -20.469 -15.117 1 98.94 57 ILE B N 1
ATOM 1447 C CA . ILE B 1 57 ? 0.383 -21.297 -15.688 1 98.94 57 ILE B CA 1
ATOM 1448 C C . ILE B 1 57 ? 0.051 -22.781 -15.453 1 98.94 57 ILE B C 1
ATOM 1450 O O . ILE B 1 57 ? -0.859 -23.094 -14.688 1 98.94 57 ILE B O 1
ATOM 1454 N N . TYR B 1 58 ? 0.79 -23.641 -16.141 1 98.94 58 TYR B N 1
ATOM 1455 C CA . TYR B 1 58 ? 0.668 -25.094 -15.945 1 98.94 58 TYR B CA 1
ATOM 1456 C C . TYR B 1 58 ? 2.031 -25.766 -16.016 1 98.94 58 TYR B C 1
ATOM 1458 O O . TYR B 1 58 ? 2.973 -25.219 -16.594 1 98.94 58 TYR B O 1
ATOM 1466 N N . PHE B 1 59 ? 2.15 -26.906 -15.375 1 98.88 59 PHE B N 1
ATOM 1467 C CA . PHE B 1 59 ? 3.344 -27.734 -15.469 1 98.88 59 PHE B CA 1
ATOM 1468 C C . PHE B 1 59 ? 3.033 -29.172 -15.062 1 98.88 59 PHE B C 1
ATOM 1470 O O . PHE B 1 59 ? 2.045 -29.438 -14.375 1 98.88 59 PHE B O 1
ATOM 1477 N N . PHE B 1 60 ? 3.834 -30.078 -15.516 1 98.75 60 PHE B N 1
ATOM 1478 C CA . PHE B 1 60 ? 3.697 -31.484 -15.203 1 98.75 60 PHE B CA 1
ATOM 1479 C C . PHE B 1 60 ? 4.516 -31.859 -13.969 1 98.75 60 PHE B C 1
ATOM 1481 O O . PHE B 1 60 ? 5.562 -31.266 -13.719 1 98.75 60 PHE B O 1
ATOM 1488 N N . VAL B 1 61 ? 4.051 -32.781 -13.281 1 98.69 61 VAL B N 1
ATOM 1489 C CA . VAL B 1 61 ? 4.789 -33.344 -12.148 1 98.69 61 VAL B CA 1
ATOM 1490 C C . VAL B 1 61 ? 4.758 -34.875 -12.211 1 98.69 61 VAL B C 1
ATOM 1492 O O . VAL B 1 61 ? 3.857 -35.438 -12.812 1 98.69 61 VAL B O 1
ATOM 1495 N N . THR B 1 62 ? 5.793 -35.5 -11.594 1 98.38 62 THR B N 1
ATOM 1496 C CA . THR B 1 62 ? 5.73 -36.938 -11.391 1 98.38 62 THR B CA 1
ATOM 1497 C C . THR B 1 62 ? 4.605 -37.281 -10.43 1 98.38 62 THR B C 1
ATOM 1499 O O . THR B 1 62 ? 4.305 -36.531 -9.508 1 98.38 62 THR B O 1
ATOM 1502 N N . PRO B 1 63 ? 4.023 -38.406 -10.672 1 98.5 63 PRO B N 1
ATOM 1503 C CA . PRO B 1 63 ? 3.002 -38.844 -9.711 1 98.5 63 PRO B CA 1
ATOM 1504 C C . PRO B 1 63 ? 3.551 -38.969 -8.289 1 98.5 63 PRO B C 1
ATOM 1506 O O . PRO B 1 63 ? 4.688 -39.406 -8.102 1 98.5 63 PRO B O 1
ATOM 1509 N N . GLY B 1 64 ? 2.707 -38.594 -7.352 1 98.38 64 GLY B N 1
ATOM 1510 C CA . GLY B 1 64 ? 3.129 -38.688 -5.961 1 98.38 64 GLY B CA 1
ATOM 1511 C C . GLY B 1 64 ? 3.031 -37.375 -5.23 1 98.38 64 GLY B C 1
ATOM 1512 O O . GLY B 1 64 ? 2.287 -36.469 -5.645 1 98.38 64 GLY B O 1
ATOM 1513 N N . LYS B 1 65 ? 3.727 -37.219 -4.086 1 98.69 65 LYS B N 1
ATOM 1514 C CA . LYS B 1 65 ? 3.639 -36.062 -3.209 1 98.69 65 LYS B CA 1
ATOM 1515 C C . LYS B 1 65 ? 4.562 -34.938 -3.688 1 98.69 65 LYS B C 1
ATOM 1517 O O . LYS B 1 65 ? 5.703 -35.188 -4.074 1 98.69 65 LYS B O 1
ATOM 1522 N N . HIS B 1 66 ? 4.062 -33.75 -3.686 1 98.75 66 HIS B N 1
ATOM 1523 C CA . HIS B 1 66 ? 4.797 -32.531 -4.016 1 98.75 66 HIS B CA 1
ATOM 1524 C C . HIS B 1 66 ? 4.355 -31.375 -3.143 1 98.75 66 HIS B C 1
ATOM 1526 O O . HIS B 1 66 ? 3.346 -31.469 -2.439 1 98.75 66 HIS B O 1
ATOM 1532 N N . VAL B 1 67 ? 5.133 -30.312 -3.127 1 98.75 67 VAL B N 1
ATOM 1533 C CA . VAL B 1 67 ? 4.73 -29.031 -2.557 1 98.75 67 VAL B CA 1
ATOM 1534 C C . VAL B 1 67 ? 4.82 -27.953 -3.621 1 98.75 67 VAL B C 1
ATOM 1536 O O . VAL B 1 67 ? 5.859 -27.781 -4.262 1 98.75 67 VAL B O 1
ATOM 1539 N N . ILE B 1 68 ? 3.701 -27.25 -3.844 1 98.88 68 ILE B N 1
ATOM 1540 C CA . ILE B 1 68 ? 3.684 -26.047 -4.684 1 98.88 68 ILE B CA 1
ATOM 1541 C C . ILE B 1 68 ? 3.842 -24.812 -3.812 1 98.88 68 ILE B C 1
ATOM 1543 O O . ILE B 1 68 ? 3.135 -24.641 -2.814 1 98.88 68 ILE B O 1
ATOM 1547 N N . SER B 1 69 ? 4.793 -24.016 -4.117 1 98.75 69 SER B N 1
ATOM 1548 C CA . SER B 1 69 ? 5.004 -22.766 -3.389 1 98.75 69 SER B CA 1
ATOM 1549 C C . SER B 1 69 ? 4.758 -21.547 -4.281 1 98.75 69 SER B C 1
ATOM 1551 O O . SER B 1 69 ? 5.188 -21.531 -5.438 1 98.75 69 SER B O 1
ATOM 1553 N N . SER B 1 70 ? 3.984 -20.625 -3.779 1 98.56 70 SER B N 1
ATOM 1554 C CA . SER B 1 70 ? 3.717 -19.344 -4.438 1 98.56 70 SER B CA 1
ATOM 1555 C C . SER B 1 70 ? 4.371 -18.188 -3.689 1 98.56 70 SER B C 1
ATOM 1557 O O . SER B 1 70 ? 4.215 -18.062 -2.473 1 98.56 70 SER B O 1
ATOM 1559 N N . LYS B 1 71 ? 5.113 -17.375 -4.449 1 97.38 71 LYS B N 1
ATOM 1560 C CA . LYS B 1 71 ? 5.867 -16.281 -3.828 1 97.38 71 LYS B CA 1
ATOM 1561 C C . LYS B 1 71 ? 5.277 -14.922 -4.195 1 97.38 71 LYS B C 1
ATOM 1563 O O . LYS B 1 71 ? 5.133 -14.602 -5.375 1 97.38 71 LYS B O 1
ATOM 1568 N N . ALA B 1 72 ? 4.84 -14.117 -3.227 1 92.62 72 ALA B N 1
ATOM 1569 C CA . ALA B 1 72 ? 4.602 -12.68 -3.23 1 92.62 72 ALA B CA 1
ATOM 1570 C C . ALA B 1 72 ? 5.473 -11.977 -2.191 1 92.62 72 ALA B C 1
ATOM 1572 O O . ALA B 1 72 ? 6.695 -12.141 -2.184 1 92.62 72 ALA B O 1
ATOM 1573 N N . GLU B 1 73 ? 4.977 -11.109 -1.364 1 87.19 73 GLU B N 1
ATOM 1574 C CA . GLU B 1 73 ? 5.738 -10.625 -0.214 1 87.19 73 GLU B CA 1
ATOM 1575 C C . GLU B 1 73 ? 5.992 -11.75 0.787 1 87.19 73 GLU B C 1
ATOM 1577 O O . GLU B 1 73 ? 7.031 -11.773 1.454 1 87.19 73 GLU B O 1
ATOM 1582 N N . ASN B 1 74 ? 4.992 -12.68 0.79 1 91.19 74 ASN B N 1
ATOM 1583 C CA . ASN B 1 74 ? 5.086 -13.891 1.598 1 91.19 74 ASN B CA 1
ATOM 1584 C C . ASN B 1 74 ? 5.184 -15.141 0.727 1 91.19 74 ASN B C 1
ATOM 1586 O O . ASN B 1 74 ? 5.047 -15.062 -0.495 1 91.19 74 ASN B O 1
ATOM 1590 N N . TRP B 1 75 ? 5.539 -16.297 1.388 1 95.12 75 TRP B N 1
ATOM 1591 C CA . TRP B 1 75 ? 5.418 -17.609 0.755 1 95.12 75 TRP B CA 1
ATOM 1592 C C . TRP B 1 75 ? 4.117 -18.281 1.159 1 95.12 75 TRP B C 1
ATOM 1594 O O . TRP B 1 75 ? 3.73 -18.25 2.33 1 95.12 75 TRP B O 1
ATOM 1604 N N . ALA B 1 76 ? 3.453 -18.797 0.194 1 96.88 76 ALA B N 1
ATOM 1605 C CA . ALA B 1 76 ? 2.336 -19.703 0.436 1 96.88 76 ALA B CA 1
ATOM 1606 C C . ALA B 1 76 ? 2.641 -21.094 -0.093 1 96.88 76 ALA B C 1
ATOM 1608 O O . ALA B 1 76 ? 3.047 -21.25 -1.247 1 96.88 76 ALA B O 1
ATOM 1609 N N . ASP B 1 77 ? 2.422 -22.078 0.766 1 98.5 77 ASP B N 1
ATOM 1610 C CA . ASP B 1 77 ? 2.705 -23.469 0.381 1 98.5 77 ASP B CA 1
ATOM 1611 C C . ASP B 1 77 ? 1.423 -24.297 0.322 1 98.5 77 ASP B C 1
ATOM 1613 O O . ASP B 1 77 ? 0.537 -24.141 1.164 1 98.5 77 ASP B O 1
ATOM 1617 N N . MET B 1 78 ? 1.427 -25.219 -0.651 1 98.56 78 MET B N 1
ATOM 1618 C CA . MET B 1 78 ? 0.323 -26.156 -0.834 1 98.56 78 MET B CA 1
ATOM 1619 C C . MET B 1 78 ? 0.844 -27.562 -1.104 1 98.56 78 MET B C 1
ATOM 1621 O O . MET B 1 78 ? 1.318 -27.859 -2.203 1 98.56 78 MET B O 1
ATOM 1625 N N . PRO B 1 79 ? 0.776 -28.406 -0.024 1 98.69 79 PRO B N 1
ATOM 1626 C CA . PRO B 1 79 ? 1.051 -29.812 -0.329 1 98.69 79 PRO B CA 1
ATOM 1627 C C . PRO B 1 79 ? -0.025 -30.453 -1.206 1 98.69 79 PRO B C 1
ATOM 1629 O O . PRO B 1 79 ? -1.218 -30.219 -0.995 1 98.69 79 PRO B O 1
ATOM 1632 N N . ILE B 1 80 ? 0.485 -31.266 -2.172 1 98.44 80 ILE B N 1
ATOM 1633 C CA . ILE B 1 80 ? -0.45 -32 -3.02 1 98.44 80 ILE B CA 1
ATOM 1634 C C . ILE B 1 80 ? 0.011 -33.438 -3.166 1 98.44 80 ILE B C 1
ATOM 1636 O O . ILE B 1 80 ? 1.177 -33.75 -2.914 1 98.44 80 ILE B O 1
ATOM 1640 N N . ASP B 1 81 ? -0.907 -34.25 -3.436 1 98.56 81 ASP B N 1
ATOM 1641 C CA . ASP B 1 81 ? -0.704 -35.656 -3.834 1 98.56 81 ASP B CA 1
ATOM 1642 C C . ASP B 1 81 ? -1.419 -35.969 -5.148 1 98.56 81 ASP B C 1
ATOM 1644 O O . ASP B 1 81 ? -2.648 -36.031 -5.188 1 98.56 81 ASP B O 1
ATOM 1648 N N . VAL B 1 82 ? -0.553 -36.125 -6.188 1 98.31 82 VAL B N 1
ATOM 1649 C CA . VAL B 1 82 ? -1.138 -36.125 -7.523 1 98.31 82 VAL B CA 1
ATOM 1650 C C . VAL B 1 82 ? -0.941 -37.5 -8.164 1 98.31 82 VAL B C 1
ATOM 1652 O O . VAL B 1 82 ? 0.145 -38.094 -8.078 1 98.31 82 VAL B O 1
ATOM 1655 N N . LYS B 1 83 ? -1.938 -38.031 -8.789 1 98.25 83 LYS B N 1
ATOM 1656 C CA . LYS B 1 83 ? -1.874 -39.312 -9.508 1 98.25 83 LYS B CA 1
ATOM 1657 C C . LYS B 1 83 ? -1.536 -39.094 -10.984 1 98.25 83 LYS B C 1
ATOM 1659 O O . LYS B 1 83 ? -1.695 -37.969 -11.5 1 98.25 83 LYS B O 1
ATOM 1664 N N . ALA B 1 84 ? -1.044 -40.219 -11.57 1 98.12 84 ALA B N 1
ATOM 1665 C CA . ALA B 1 84 ? -0.852 -40.156 -13.016 1 98.12 84 ALA B CA 1
ATOM 1666 C C . ALA B 1 84 ? -2.16 -39.844 -13.734 1 98.12 84 ALA B C 1
ATOM 1668 O O . ALA B 1 84 ? -3.217 -40.375 -13.383 1 98.12 84 ALA B O 1
ATOM 1669 N N . GLY B 1 85 ? -2.041 -38.906 -14.672 1 98.12 85 GLY B N 1
ATOM 1670 C CA . GLY B 1 85 ? -3.193 -38.562 -15.484 1 98.12 85 GLY B CA 1
ATOM 1671 C C . GLY B 1 85 ? -4.102 -37.531 -14.836 1 98.12 85 GLY B C 1
ATOM 1672 O O . GLY B 1 85 ? -5.047 -37.062 -15.453 1 98.12 85 GLY B O 1
ATOM 1673 N N . GLN B 1 86 ? -3.834 -37.188 -13.586 1 98.25 86 GLN B N 1
ATOM 1674 C CA . GLN B 1 86 ? -4.707 -36.281 -12.844 1 98.25 86 GLN B CA 1
ATOM 1675 C C . GLN B 1 86 ? -4.352 -34.812 -13.117 1 98.25 86 GLN B C 1
ATOM 1677 O O . GLN B 1 86 ? -3.178 -34.469 -13.266 1 98.25 86 GLN B O 1
ATOM 1682 N N . VAL B 1 87 ? -5.367 -34 -13.156 1 98.56 87 VAL B N 1
ATOM 1683 C CA . VAL B 1 87 ? -5.18 -32.562 -13.203 1 98.56 87 VAL B CA 1
ATOM 1684 C C . VAL B 1 87 ? -5.523 -31.938 -11.844 1 98.56 87 VAL B C 1
ATOM 1686 O O . VAL B 1 87 ? -6.562 -32.25 -11.258 1 98.56 87 VAL B O 1
ATOM 1689 N N . VAL B 1 88 ? -4.648 -31.125 -11.352 1 98.75 88 VAL B N 1
ATOM 1690 C CA . VAL B 1 88 ? -4.848 -30.391 -10.109 1 98.75 88 VAL B CA 1
ATOM 1691 C C . VAL B 1 88 ? -4.93 -28.891 -10.406 1 98.75 88 VAL B C 1
ATOM 1693 O O . VAL B 1 88 ? -4.168 -28.375 -11.219 1 98.75 88 VAL B O 1
ATOM 1696 N N . TYR B 1 89 ? -5.895 -28.266 -9.758 1 98.88 89 TYR B N 1
ATOM 1697 C CA . TYR B 1 89 ? -6.074 -26.828 -9.914 1 98.88 89 TYR B CA 1
ATOM 1698 C C . TYR B 1 89 ? -5.836 -26.109 -8.594 1 98.88 89 TYR B C 1
ATOM 1700 O O . TYR B 1 89 ? -6.441 -26.438 -7.574 1 98.88 89 TYR B O 1
ATOM 1708 N N . LEU B 1 90 ? -4.953 -25.109 -8.633 1 98.88 90 LEU B N 1
ATOM 1709 C CA . LEU B 1 90 ? -4.688 -24.25 -7.48 1 98.88 90 LEU B CA 1
ATOM 1710 C C . LEU B 1 90 ? -5.004 -22.797 -7.789 1 98.88 90 LEU B C 1
ATOM 1712 O O . LEU B 1 90 ? -4.703 -22.312 -8.883 1 98.88 90 LEU B O 1
ATOM 1716 N N . LYS B 1 91 ? -5.586 -22.172 -6.809 1 98.69 91 LYS B N 1
ATOM 1717 C CA . LYS B 1 91 ? -5.898 -20.75 -6.91 1 98.69 91 LYS B CA 1
ATOM 1718 C C . LYS B 1 91 ? -4.934 -19.906 -6.074 1 98.69 91 LYS B C 1
ATOM 1720 O O . LYS B 1 91 ? -4.75 -20.172 -4.883 1 98.69 91 LYS B O 1
ATOM 1725 N N . GLN B 1 92 ? -4.297 -18.938 -6.707 1 97.88 92 GLN B N 1
ATOM 1726 C CA . GLN B 1 92 ? -3.59 -17.891 -5.973 1 97.88 92 GLN B CA 1
ATOM 1727 C C . GLN B 1 92 ? -4.539 -16.766 -5.562 1 97.88 92 GLN B C 1
ATOM 1729 O O . GLN B 1 92 ? -5.133 -16.109 -6.414 1 97.88 92 GLN B O 1
ATOM 1734 N N . GLU B 1 93 ? -4.57 -16.531 -4.273 1 95.31 93 GLU B N 1
ATOM 1735 C CA . GLU B 1 93 ? -5.363 -15.43 -3.736 1 95.31 93 GLU B CA 1
ATOM 1736 C C . GLU B 1 93 ? -4.473 -14.266 -3.303 1 95.31 93 GLU B C 1
ATOM 1738 O O . GLU B 1 93 ? -3.459 -14.469 -2.633 1 95.31 93 GLU B O 1
ATOM 1743 N N . VAL B 1 94 ? -4.91 -13.078 -3.781 1 90.5 94 VAL B N 1
ATOM 1744 C CA . VAL B 1 94 ? -4.148 -11.875 -3.463 1 90.5 94 VAL B CA 1
ATOM 1745 C C . VAL B 1 94 ? -4.758 -11.188 -2.246 1 90.5 94 VAL B C 1
ATOM 1747 O O . VAL B 1 94 ? -5.977 -11.047 -2.152 1 90.5 94 VAL B O 1
ATOM 1750 N N . GLU B 1 95 ? -3.947 -10.898 -1.312 1 84.19 95 GLU B N 1
ATOM 1751 C CA . GLU B 1 95 ? -4.27 -10.023 -0.189 1 84.19 95 GLU B CA 1
ATOM 1752 C C . GLU B 1 95 ? -3.439 -8.742 -0.23 1 84.19 95 GLU B C 1
ATOM 1754 O O . GLU B 1 95 ? -2.209 -8.789 -0.182 1 84.19 95 GLU B O 1
ATOM 1759 N N . MET B 1 96 ? -4.117 -7.672 -0.616 1 77.19 96 MET B N 1
ATOM 1760 C CA . MET B 1 96 ? -3.387 -6.41 -0.647 1 77.19 96 MET B CA 1
ATOM 1761 C C . MET B 1 96 ? -3.285 -5.805 0.75 1 77.19 96 MET B C 1
ATOM 1763 O O . MET B 1 96 ? -4.266 -5.785 1.494 1 77.19 96 MET B O 1
ATOM 1767 N N . GLY B 1 97 ? -2.006 -5.781 1.141 1 69.44 97 GLY B N 1
ATOM 1768 C CA . GLY B 1 97 ? -1.81 -5.027 2.369 1 69.44 97 GLY B CA 1
ATOM 1769 C C . GLY B 1 97 ? -1.954 -3.529 2.18 1 69.44 97 GLY B C 1
ATOM 1770 O O . GLY B 1 97 ? -1.799 -3.02 1.067 1 69.44 97 GLY B O 1
ATOM 1771 N N . PHE B 1 98 ? -2.691 -2.883 3.072 1 63.12 98 PHE B N 1
ATOM 1772 C CA . PHE B 1 98 ? -3.006 -1.459 3.018 1 63.12 98 PHE B CA 1
ATOM 1773 C C . PHE B 1 98 ? -1.731 -0.623 3.059 1 63.12 98 PHE B C 1
ATOM 1775 O O . PHE B 1 98 ? -0.8 -0.937 3.803 1 63.12 98 PHE B O 1
ATOM 1782 N N . ALA B 1 99 ? -1.516 -0.015 1.744 1 67.31 99 ALA B N 1
ATOM 1783 C CA . ALA B 1 99 ? -0.507 1.038 1.842 1 67.31 99 ALA B CA 1
ATOM 1784 C C . ALA B 1 99 ? -0.895 2.07 2.896 1 67.31 99 ALA B C 1
ATOM 1786 O O . ALA B 1 99 ? -2.027 2.559 2.91 1 67.31 99 ALA B O 1
ATOM 1787 N N . VAL B 1 100 ? -0.142 1.973 3.977 1 72.5 100 VAL B N 1
ATOM 1788 C CA . VAL B 1 100 ? -0.454 2.908 5.051 1 72.5 100 VAL B CA 1
ATOM 1789 C C . VAL B 1 100 ? 0.488 4.109 4.984 1 72.5 100 VAL B C 1
ATOM 1791 O O . VAL B 1 100 ? 1.678 3.955 4.699 1 72.5 100 VAL B O 1
ATOM 1794 N N . ALA B 1 101 ? -0.136 5.262 4.875 1 79.94 101 ALA B N 1
ATOM 1795 C CA . ALA B 1 101 ? 0.649 6.488 4.996 1 79.94 101 ALA B CA 1
ATOM 1796 C C . ALA B 1 101 ? 0.841 6.871 6.461 1 79.94 101 ALA B C 1
ATOM 1798 O O . ALA B 1 101 ? -0.133 7.102 7.184 1 79.94 101 ALA B O 1
ATOM 1799 N N . ARG B 1 102 ? 2.09 6.805 6.953 1 86.44 102 ARG B N 1
ATOM 1800 C CA . ARG B 1 102 ? 2.441 7.262 8.297 1 86.44 102 ARG B CA 1
ATOM 1801 C C . ARG B 1 102 ? 3.008 8.68 8.266 1 86.44 102 ARG B C 1
ATOM 1803 O O . ARG B 1 102 ? 3.527 9.117 7.234 1 86.44 102 ARG B O 1
ATOM 1810 N N . ASN B 1 103 ? 2.795 9.508 9.344 1 92.94 103 ASN B N 1
ATOM 1811 C CA . ASN B 1 103 ? 3.326 10.867 9.352 1 92.94 103 ASN B CA 1
ATOM 1812 C C . ASN B 1 103 ? 4.188 11.125 10.586 1 92.94 103 ASN B C 1
ATOM 1814 O O . ASN B 1 103 ? 4.09 10.398 11.578 1 92.94 103 ASN B O 1
ATOM 1818 N N . SER B 1 104 ? 5.105 11.953 10.492 1 95.38 104 SER B N 1
ATOM 1819 C CA . SER B 1 104 ? 5.871 12.539 11.594 1 95.38 104 SER B CA 1
ATOM 1820 C C . SER B 1 104 ? 5.887 14.062 11.5 1 95.38 104 SER B C 1
ATOM 1822 O O . SER B 1 104 ? 5.504 14.633 10.477 1 95.38 104 SER B O 1
ATOM 1824 N N . LEU B 1 105 ? 6.238 14.719 12.609 1 97.88 105 LEU B N 1
ATOM 1825 C CA . LEU B 1 105 ? 6.348 16.172 12.664 1 97.88 105 LEU B CA 1
ATOM 1826 C C . LEU B 1 105 ? 7.777 16.609 12.984 1 97.88 105 LEU B C 1
ATOM 1828 O O . LEU B 1 105 ? 8.445 15.984 13.812 1 97.88 105 LEU B O 1
ATOM 1832 N N . LYS B 1 106 ? 8.172 17.594 12.266 1 98.06 106 LYS B N 1
ATOM 1833 C CA . LYS B 1 106 ? 9.469 18.219 12.508 1 98.06 106 LYS B CA 1
ATOM 1834 C C . LYS B 1 106 ? 9.336 19.734 12.648 1 98.06 106 LYS B C 1
ATOM 1836 O O . LYS B 1 106 ? 8.594 20.359 11.898 1 98.06 106 LYS B O 1
ATOM 1841 N N . MET B 1 107 ? 10.141 20.234 13.617 1 98.5 107 MET B N 1
ATOM 1842 C CA . MET B 1 107 ? 10.234 21.688 13.758 1 98.5 107 MET B CA 1
ATOM 1843 C C . MET B 1 107 ? 11.148 22.281 12.688 1 98.5 107 MET B C 1
ATOM 1845 O O . MET B 1 107 ? 12.219 21.734 12.406 1 98.5 107 MET B O 1
ATOM 1849 N N . LEU B 1 108 ? 10.68 23.391 12.117 1 98.44 108 LEU B N 1
ATOM 1850 C CA . LEU B 1 108 ? 11.477 24.062 11.094 1 98.44 108 LEU B CA 1
ATOM 1851 C C . LEU B 1 108 ? 12.016 25.391 11.609 1 98.44 108 LEU B C 1
ATOM 1853 O O . LEU B 1 108 ? 11.406 26.016 12.484 1 98.44 108 LEU B O 1
ATOM 1857 N N . SER B 1 109 ? 13.117 25.75 11.016 1 97.88 109 SER B N 1
ATOM 1858 C CA . SER B 1 109 ? 13.57 27.125 11.188 1 97.88 109 SER B CA 1
ATOM 1859 C C . SER B 1 109 ? 12.656 28.109 10.461 1 97.88 109 SER B C 1
ATOM 1861 O O . SER B 1 109 ? 11.875 27.719 9.594 1 97.88 109 SER B O 1
ATOM 1863 N N . ASP B 1 110 ? 12.836 29.344 10.812 1 97.12 110 ASP B N 1
ATOM 1864 C CA . ASP B 1 110 ? 12.078 30.391 10.148 1 97.12 110 ASP B CA 1
ATOM 1865 C C . ASP B 1 110 ? 12.328 30.375 8.641 1 97.12 110 ASP B C 1
ATOM 1867 O O . ASP B 1 110 ? 11.391 30.422 7.848 1 97.12 110 ASP B O 1
ATOM 1871 N N . LEU B 1 111 ? 13.594 30.359 8.297 1 96.88 111 LEU B N 1
ATOM 1872 C CA . LEU B 1 111 ? 13.969 30.391 6.891 1 96.88 111 LEU B CA 1
ATOM 1873 C C . LEU B 1 111 ? 13.375 29.203 6.141 1 96.88 111 LEU B C 1
ATOM 1875 O O . LEU B 1 111 ? 12.75 29.375 5.09 1 96.88 111 LEU B O 1
ATOM 1879 N N . GLU B 1 112 ? 13.492 27.969 6.629 1 96.69 112 GLU B N 1
ATOM 1880 C CA . GLU B 1 112 ? 12.969 26.766 5.988 1 96.69 112 GLU B CA 1
ATOM 1881 C C . GLU B 1 112 ? 11.445 26.812 5.91 1 96.69 112 GLU B C 1
ATOM 1883 O O . GLU B 1 112 ? 10.859 26.438 4.883 1 96.69 112 GLU B O 1
ATOM 1888 N N . GLY B 1 113 ? 10.812 27.188 7.016 1 98.38 113 GLY B N 1
ATOM 1889 C CA . GLY B 1 113 ? 9.359 27.266 7.062 1 98.38 113 GLY B CA 1
ATOM 1890 C C . GLY B 1 113 ? 8.773 28.203 6.016 1 98.38 113 GLY B C 1
ATOM 1891 O O . GLY B 1 113 ? 7.863 27.812 5.277 1 98.38 113 GLY B O 1
ATOM 1892 N N . ARG B 1 114 ? 9.375 29.422 5.961 1 97.56 114 ARG B N 1
ATOM 1893 C CA . ARG B 1 114 ? 8.906 30.406 4.988 1 97.56 114 ARG B CA 1
ATOM 1894 C C . ARG B 1 114 ? 9.078 29.891 3.562 1 97.56 114 ARG B C 1
ATOM 1896 O O . ARG B 1 114 ? 8.195 30.078 2.719 1 97.56 114 ARG B O 1
ATOM 1903 N N . TYR B 1 115 ? 10.156 29.25 3.35 1 97.19 115 TYR B N 1
ATOM 1904 C CA . TYR B 1 115 ? 10.43 28.719 2.023 1 97.19 115 TYR B CA 1
ATOM 1905 C C . TYR B 1 115 ? 9.406 27.656 1.641 1 97.19 115 TYR B C 1
ATOM 1907 O O . TYR B 1 115 ? 8.867 27.688 0.534 1 97.19 115 TYR B O 1
ATOM 1915 N N . LEU B 1 116 ? 9.109 26.719 2.492 1 97.62 116 LEU B N 1
ATOM 1916 C C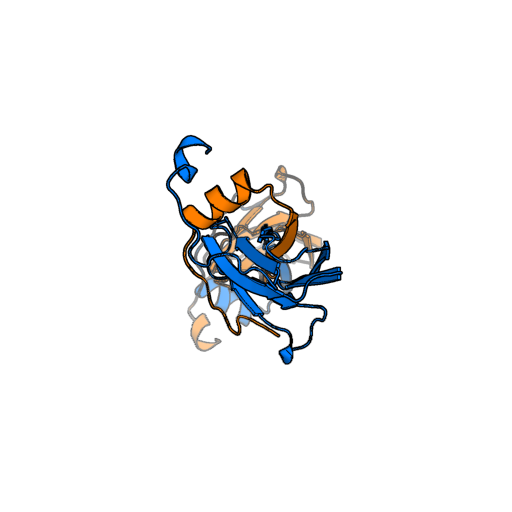A . LEU B 1 116 ? 8.203 25.609 2.193 1 97.62 116 LEU B CA 1
ATOM 1917 C C . LEU B 1 116 ? 6.766 26.094 2.088 1 97.62 116 LEU B C 1
ATOM 1919 O O . LEU B 1 116 ? 5.996 25.594 1.262 1 97.62 116 LEU B O 1
ATOM 1923 N N . VAL B 1 117 ? 6.398 27.078 2.92 1 98.25 117 VAL B N 1
ATOM 1924 C CA . VAL B 1 117 ? 5.055 27.641 2.838 1 98.25 117 VAL B CA 1
ATOM 1925 C C . VAL B 1 117 ? 4.875 28.359 1.501 1 98.25 117 VAL B C 1
ATOM 1927 O O . VAL B 1 117 ? 3.836 28.219 0.854 1 98.25 117 VAL B O 1
ATOM 1930 N N . LYS B 1 118 ? 5.895 29.078 1.06 1 97.5 118 LYS B N 1
ATOM 1931 C CA . LYS B 1 118 ? 5.859 29.781 -0.217 1 97.5 118 LYS B CA 1
ATOM 1932 C C . LYS B 1 118 ? 5.609 28.828 -1.374 1 97.5 118 LYS B C 1
ATOM 1934 O O . LYS B 1 118 ? 4.918 29.172 -2.334 1 97.5 118 LYS B O 1
ATOM 1939 N N . ASP B 1 119 ? 6.055 27.625 -1.276 1 96.56 119 ASP B N 1
ATOM 1940 C CA . ASP B 1 119 ? 6.051 26.672 -2.381 1 96.56 119 ASP B CA 1
ATOM 1941 C C . ASP B 1 119 ? 4.84 25.734 -2.301 1 96.56 119 ASP B C 1
ATOM 1943 O O . ASP B 1 119 ? 4.68 24.844 -3.131 1 96.56 119 ASP B O 1
ATOM 1947 N N . ALA B 1 120 ? 4.078 25.938 -1.316 1 97.69 120 ALA B N 1
ATOM 1948 C CA . ALA B 1 120 ? 2.908 25.078 -1.109 1 97.69 120 ALA B CA 1
ATOM 1949 C C . ALA B 1 120 ? 1.616 25.875 -1.318 1 97.69 120 ALA B C 1
ATOM 1951 O O . ALA B 1 120 ? 1.64 27.094 -1.426 1 97.69 120 ALA B O 1
ATOM 1952 N N . SER B 1 121 ? 0.513 25.109 -1.489 1 97.88 121 SER B N 1
ATOM 1953 C CA . SER B 1 121 ? -0.806 25.719 -1.606 1 97.88 121 SER B CA 1
ATOM 1954 C C . SER B 1 121 ? -1.589 25.594 -0.302 1 97.88 121 SER B C 1
ATOM 1956 O O . SER B 1 121 ? -1.298 24.734 0.524 1 97.88 121 SER B O 1
ATOM 1958 N N . LEU B 1 122 ? -2.557 26.469 -0.162 1 98.44 122 LEU B N 1
ATOM 1959 C CA . LEU B 1 122 ? -3.373 26.453 1.047 1 98.44 122 LEU B CA 1
ATOM 1960 C C . LEU B 1 122 ? -4.191 25.172 1.137 1 98.44 122 LEU B C 1
ATOM 1962 O O . LEU B 1 122 ? -4.824 24.766 0.161 1 98.44 122 LEU B O 1
ATOM 1966 N N . GLY B 1 123 ? -4.062 24.516 2.26 1 98.5 123 GLY B N 1
ATOM 1967 C CA . GLY B 1 123 ? -4.91 23.375 2.551 1 98.5 123 GLY B CA 1
ATOM 1968 C C . GLY B 1 123 ? -6.301 23.766 3.018 1 98.5 123 GLY B C 1
ATOM 1969 O O . GLY B 1 123 ? -6.848 24.781 2.582 1 98.5 123 GLY B O 1
ATOM 1970 N N . THR B 1 124 ? -6.898 22.812 3.773 1 98.62 124 THR B N 1
ATOM 1971 C CA . THR B 1 124 ? -8.227 23.078 4.301 1 98.62 124 THR B CA 1
ATOM 1972 C C . THR B 1 124 ? -8.156 23.484 5.773 1 98.62 124 THR B C 1
ATOM 1974 O O . THR B 1 124 ? -7.824 22.656 6.629 1 98.62 124 THR B O 1
ATOM 1977 N N . ILE B 1 125 ? -8.492 24.719 6.027 1 98.5 125 ILE B N 1
ATOM 1978 C CA . ILE B 1 125 ? -8.516 25.219 7.398 1 98.5 125 ILE B CA 1
ATOM 1979 C C . ILE B 1 125 ? -9.922 25.062 7.973 1 98.5 125 ILE B C 1
ATOM 1981 O O . ILE B 1 125 ? -10.891 25.594 7.43 1 98.5 125 ILE B O 1
ATOM 1985 N N . ALA B 1 126 ? -10.031 24.266 8.969 1 98 126 ALA B N 1
ATOM 1986 C CA . ALA B 1 126 ? -11.312 24.094 9.648 1 98 126 ALA B CA 1
ATOM 1987 C C . ALA B 1 126 ? -11.609 25.281 10.57 1 98 126 ALA B C 1
ATOM 1989 O O . ALA B 1 126 ? -12.75 25.75 10.641 1 98 126 ALA B O 1
ATOM 1990 N N . LYS B 1 127 ? -10.617 25.703 11.359 1 97.12 127 LYS B N 1
ATOM 1991 C CA . LYS B 1 127 ? -10.672 26.875 12.219 1 97.12 127 LYS B CA 1
ATOM 1992 C C . LYS B 1 127 ? -9.281 27.484 12.414 1 97.12 127 LYS B C 1
ATOM 1994 O O . LYS B 1 127 ? -8.281 26.766 12.367 1 97.12 127 LYS B O 1
ATOM 1999 N N . GLU B 1 128 ? -9.258 28.781 12.688 1 97 128 GLU B N 1
ATOM 2000 C CA . GLU B 1 128 ? -7.98 29.469 12.836 1 97 128 GLU B CA 1
ATOM 2001 C C . GLU B 1 128 ? -7.617 29.656 14.305 1 97 128 GLU B C 1
ATOM 2003 O O . GLU B 1 128 ? -6.543 30.172 14.625 1 97 128 GLU B O 1
ATOM 2008 N N . SER B 1 129 ? -8.609 29.344 15.125 1 94.12 129 SER B N 1
ATOM 2009 C CA . SER B 1 129 ? -8.359 29.406 16.562 1 94.12 129 SER B CA 1
ATOM 2010 C C . SER B 1 129 ? -9.258 28.422 17.312 1 94.12 129 SER B C 1
ATOM 2012 O O . SER B 1 129 ? -10.352 28.109 16.859 1 94.12 129 SER B O 1
ATOM 2014 N N . LYS B 1 130 ? -8.68 27.828 18.328 1 84.44 130 LYS B N 1
ATOM 2015 C CA . LYS B 1 130 ? -9.5 26.969 19.172 1 84.44 130 LYS B CA 1
ATOM 2016 C C . LYS B 1 130 ? -10.281 27.797 20.188 1 84.44 130 LYS B C 1
ATOM 2018 O O . LYS B 1 130 ? -9.734 28.719 20.812 1 84.44 130 LYS B O 1
#

Foldseek 3Di:
DCVVCVPPDDPDAADQQWEKEKEFEAACVQQPFWKWKAKQDDDPVRTPGTHGHGDMDMDIHGAAWIWIWIDDVDIDIDIDGTHHRYYHYHYDDDDDDDPDDDDDDDDDDPVVVVVVVVVDDDDDDPDPDD/DCVVCVPPDDPDAADQFWEKEKEFEAACVQQPFWKWKAKQDDDPVRTPGIHGHGDMDMDIHGAAWIWIWIDDVDIDIDIDGTHHRHYHYHYDDDDDDDPDDDDDDDDDDPVVVVVVVVVDDDDDDPDPDD

Nearest PDB structures (foldseek):
  6hif-assembly1_Y  TM=7.440E-01  e=4.350E-05  Candidatus Kuenenia stuttgartensis
  8fia-assembly1_A-2  TM=5.559E-01  e=6.491E-04  Drosophila melanogaster
  5xya-assembly1_A  TM=5.695E-01  e=7.248E-02  Streptococcus pyogenes
  2yew-assembly1_F  TM=2.968E-01  e=3.045E+00  Barmah Forest virus
  8ua4-assembly1_B  TM=4.356E-01  e=8.093E+00  Eastern equine encephalitis virus

Radius of gyration: 28.48 Å; Cα contacts (8 Å, |Δi|>4): 699; chains: 2; bounding box: 40×82×50 Å